Protein AF-A0A8J5XUH0-F1 (afdb_monomer)

Nearest PDB structures (foldseek):
  4qoz-assembly2_E  TM=9.394E-01  e=1.194E-11  Homo sapiens
  1zbu-assembly2_B  TM=8.959E-01  e=8.964E-12  Homo sapiens
  4l8r-assembly2_E  TM=9.310E-01  e=2.817E-11  Homo sapiens
  4l8r-assembly1_B  TM=9.279E-01  e=2.661E-11  Homo sapiens
  3cg7-assembly1_A  TM=8.634E-01  e=1.400E-10  Caenorhabditis elegans

Organism: Diacronema lutheri (NCBI:txid2081491)

Mean predicted aligned error: 16.06 Å

Radius of gyration: 24.31 Å; Cα contacts (8 Å, |Δi|>4): 567; chains: 1; bounding box: 69×49×65 Å

pLDDT: mean 83.12, std 21.45, range [23.55, 98.62]

Foldseek 3Di:
DDDDPDDPFFADEDAAQPDALLNLLDQLHQFWFAAPVRQIARGNLLQLLLVLLVVQVNVVLNVVSSVDRHSVVSVVSSVVRPNDDPVVCVVVRLVSSLRSVLRRLLVDPSSVVSLLLCPQHQYAHQDCVAQELHQVHHPVVVVVDDPVPRSHDNSSSVSSSVSSVVVLVLLQAAEADDDDDDDDDDDDDDDPQDAAQKEKEWDFQWADDPPPPPDQTDTQKTKIWIAGPPVRDTPDIDIFGAQDDVDRDGDPNSCVSPVDDSVRRVPTHHPQVVQVVVVVVVVVVVDDLSNYAYEYCDCCVLVPRVVSNCVVVVHDHDPSSPHHDNVSVVSNHVPHHHDNDDDDDDDDDD

Structure (mmCIF, N/CA/C/O backbone):
data_AF-A0A8J5XUH0-F1
#
_entry.id   AF-A0A8J5XUH0-F1
#
loop_
_atom_site.group_PDB
_atom_site.id
_atom_site.type_symbol
_atom_site.label_atom_id
_atom_site.label_alt_id
_atom_site.label_comp_id
_atom_site.label_asym_id
_atom_site.label_entity_id
_atom_site.label_seq_id
_atom_site.pdbx_PDB_ins_code
_atom_site.Cartn_x
_atom_site.Cartn_y
_atom_site.Cartn_z
_atom_site.occupancy
_atom_site.B_iso_or_equiv
_atom_site.auth_seq_id
_atom_site.auth_comp_id
_atom_site.auth_asym_id
_atom_site.auth_atom_id
_atom_site.pdbx_PDB_model_num
ATOM 1 N N . MET A 1 1 ? 27.218 26.266 18.245 1.00 35.44 1 MET A N 1
ATOM 2 C CA . MET A 1 1 ? 26.278 25.829 17.191 1.00 35.44 1 MET A CA 1
ATOM 3 C C . MET A 1 1 ? 26.499 24.344 16.956 1.00 35.44 1 MET A C 1
ATOM 5 O O . MET A 1 1 ? 27.378 23.977 16.188 1.00 35.44 1 MET A O 1
ATOM 9 N N . GLY A 1 2 ? 25.798 23.499 17.714 1.00 32.16 2 GLY A N 1
ATOM 10 C CA . GLY A 1 2 ? 25.813 22.055 17.488 1.00 32.16 2 GLY A CA 1
ATOM 11 C C . GLY A 1 2 ? 24.993 21.754 16.241 1.00 32.16 2 GLY A C 1
ATOM 12 O O . GLY A 1 2 ? 23.864 22.223 16.137 1.00 32.16 2 GLY A O 1
ATOM 13 N N . ARG A 1 3 ? 25.584 21.047 15.274 1.00 37.09 3 ARG A N 1
ATOM 14 C CA . ARG A 1 3 ? 24.816 20.450 14.182 1.00 37.09 3 ARG A CA 1
ATOM 15 C C . ARG A 1 3 ? 23.996 19.331 14.799 1.00 37.09 3 ARG A C 1
ATOM 17 O O . ARG A 1 3 ? 24.563 18.424 15.403 1.00 37.09 3 ARG A O 1
ATOM 24 N N . ASP A 1 4 ? 22.688 19.473 14.678 1.00 33.66 4 ASP A N 1
ATOM 25 C CA . ASP A 1 4 ? 21.708 18.471 15.049 1.00 33.66 4 ASP A CA 1
ATOM 26 C C . ASP A 1 4 ? 22.090 17.143 14.379 1.00 33.66 4 ASP A C 1
ATOM 28 O O . ASP A 1 4 ? 22.366 17.098 13.174 1.00 33.66 4 ASP A O 1
ATOM 32 N N . ALA A 1 5 ? 22.224 16.085 15.174 1.00 36.84 5 ALA A N 1
ATOM 33 C CA . ALA A 1 5 ? 22.537 14.760 14.667 1.00 36.84 5 ALA A CA 1
ATOM 34 C C . ALA A 1 5 ? 21.329 14.298 13.844 1.00 36.84 5 ALA A C 1
ATOM 36 O O . ALA A 1 5 ? 20.274 14.015 14.401 1.00 36.84 5 ALA A O 1
ATOM 37 N N . GLY A 1 6 ? 21.485 14.301 12.515 1.00 37.25 6 GLY A N 1
ATOM 38 C CA . GLY A 1 6 ? 20.411 14.085 11.550 1.00 37.25 6 GLY A CA 1
ATOM 39 C C . GLY A 1 6 ? 19.524 12.899 11.913 1.00 37.25 6 GLY A C 1
ATOM 40 O O . GLY A 1 6 ? 19.965 11.747 11.885 1.00 37.25 6 GLY A O 1
ATOM 41 N N . ALA A 1 7 ? 18.266 13.189 12.239 1.00 42.72 7 ALA A N 1
ATOM 42 C CA . ALA A 1 7 ? 17.236 12.173 12.334 1.00 42.72 7 ALA A CA 1
ATOM 43 C C . ALA A 1 7 ? 17.193 11.432 10.991 1.00 42.72 7 ALA A C 1
ATOM 45 O O . ALA A 1 7 ? 16.964 12.039 9.944 1.00 42.72 7 ALA A O 1
ATOM 46 N N . ARG A 1 8 ? 17.487 10.128 11.004 1.00 57.97 8 ARG A N 1
ATOM 47 C CA . ARG A 1 8 ? 17.376 9.294 9.804 1.00 57.97 8 ARG A CA 1
ATOM 48 C C . ARG A 1 8 ? 15.942 9.354 9.306 1.00 57.97 8 ARG A C 1
ATOM 50 O O . ARG A 1 8 ? 15.020 9.134 10.091 1.00 57.97 8 ARG A O 1
ATOM 57 N N . GLU A 1 9 ? 15.769 9.615 8.015 1.00 67.75 9 GLU A N 1
ATOM 58 C CA . GLU A 1 9 ? 14.450 9.555 7.397 1.00 67.75 9 GLU A CA 1
ATOM 59 C C . GLU A 1 9 ? 13.807 8.187 7.683 1.00 67.75 9 GLU A C 1
ATOM 61 O O . GLU A 1 9 ? 14.461 7.145 7.521 1.00 67.75 9 GLU A O 1
ATOM 66 N N . PRO A 1 10 ? 12.537 8.154 8.123 1.00 84.06 10 PRO A N 1
ATOM 67 C CA . PRO A 1 10 ? 11.802 6.911 8.295 1.00 84.06 10 PRO A CA 1
ATOM 68 C C . PRO A 1 10 ? 11.889 6.060 7.021 1.00 84.06 10 PRO A C 1
ATOM 70 O O . PRO A 1 10 ? 11.474 6.496 5.951 1.00 84.06 10 PRO A O 1
ATOM 73 N N . THR A 1 11 ? 12.449 4.853 7.122 1.00 89.06 11 THR A N 1
ATOM 74 C CA . THR A 1 11 ? 12.798 4.020 5.959 1.00 89.06 11 THR A CA 1
ATOM 75 C C . THR A 1 11 ? 12.173 2.632 6.071 1.00 89.06 11 THR A C 1
ATOM 77 O O . THR A 1 11 ? 12.255 1.987 7.117 1.00 89.06 11 THR A O 1
ATOM 80 N N . VAL A 1 12 ? 11.585 2.158 4.973 1.00 92.69 12 VAL A N 1
ATOM 81 C CA . VAL A 1 12 ? 11.133 0.778 4.779 1.00 92.69 12 VAL A CA 1
ATOM 82 C C . VAL A 1 12 ? 12.146 0.065 3.894 1.00 92.69 12 VAL A C 1
ATOM 84 O O . VAL A 1 12 ? 12.242 0.335 2.697 1.00 92.69 12 VAL A O 1
ATOM 87 N N . PHE A 1 13 ? 12.885 -0.866 4.490 1.00 93.81 13 PHE A N 1
ATOM 88 C CA . PHE A 1 13 ? 13.725 -1.797 3.747 1.00 93.81 13 PHE A CA 1
ATOM 89 C C . PHE A 1 13 ? 12.907 -3.027 3.359 1.00 93.81 13 PHE A C 1
ATOM 91 O O . PHE A 1 13 ? 12.220 -3.605 4.203 1.00 93.81 13 PHE A O 1
ATOM 98 N N . PHE A 1 14 ? 13.016 -3.446 2.104 1.00 94.56 14 PHE A N 1
ATOM 99 C CA . PHE A 1 14 ? 12.423 -4.681 1.605 1.00 94.56 14 PHE A CA 1
ATOM 100 C C . PHE A 1 14 ? 13.439 -5.426 0.739 1.00 94.56 14 PHE A C 1
ATOM 102 O O . PHE A 1 14 ? 14.155 -4.819 -0.048 1.00 94.56 14 PHE A O 1
ATOM 109 N N . PHE A 1 15 ? 13.544 -6.739 0.933 1.00 86.94 15 PHE A N 1
ATOM 110 C CA . PHE A 1 15 ? 14.407 -7.621 0.143 1.00 86.94 15 PHE A CA 1
ATOM 111 C C . PHE A 1 15 ? 13.901 -9.064 0.252 1.00 86.94 15 PHE A C 1
ATOM 113 O O . PHE A 1 15 ? 14.514 -9.950 0.841 1.00 86.94 15 PHE A O 1
ATOM 120 N N . SER A 1 16 ? 12.682 -9.271 -0.236 1.00 83.50 16 SER A N 1
ATOM 121 C CA . SER A 1 16 ? 12.011 -10.566 -0.297 1.00 83.50 16 SER A CA 1
ATOM 122 C C . SER A 1 16 ? 10.802 -10.439 -1.216 1.00 83.50 16 SER A C 1
ATOM 124 O O . SER A 1 16 ? 10.228 -9.362 -1.353 1.00 83.50 16 SER A O 1
ATOM 126 N N . HIS A 1 17 ? 10.422 -11.541 -1.852 1.00 81.75 17 HIS A N 1
ATOM 127 C CA . HIS A 1 17 ? 9.235 -11.633 -2.706 1.00 81.75 17 HIS A CA 1
ATOM 128 C C . HIS A 1 17 ? 8.283 -12.751 -2.264 1.00 81.75 17 HIS A C 1
ATOM 130 O O . HIS A 1 17 ? 7.316 -13.045 -2.961 1.00 81.75 17 HIS A O 1
ATOM 136 N N . THR A 1 18 ? 8.568 -13.388 -1.126 1.00 77.94 18 THR A N 1
ATOM 137 C CA . THR A 1 18 ? 7.809 -14.533 -0.598 1.00 77.94 18 THR A CA 1
ATOM 138 C C . THR A 1 18 ? 7.449 -14.399 0.878 1.00 77.94 18 THR A C 1
ATOM 140 O O . THR A 1 18 ? 6.585 -15.135 1.333 1.00 77.94 18 THR A O 1
ATOM 143 N N . HIS A 1 19 ? 8.094 -13.483 1.607 1.00 73.56 19 HIS A N 1
ATOM 144 C CA . HIS A 1 19 ? 7.918 -13.290 3.051 1.00 73.56 19 HIS A CA 1
ATOM 145 C C . HIS A 1 19 ? 8.170 -11.826 3.449 1.00 73.56 19 HIS A C 1
ATOM 147 O O . HIS A 1 19 ? 8.993 -11.153 2.820 1.00 73.56 19 HIS A O 1
ATOM 153 N N . GLY A 1 20 ? 7.564 -11.377 4.538 1.00 79.19 20 GLY A N 1
ATOM 154 C CA . GLY A 1 20 ? 7.630 -10.030 5.085 1.00 79.19 20 GLY A CA 1
ATOM 155 C C . GLY A 1 20 ? 6.529 -9.086 4.570 1.00 79.19 20 GLY A C 1
ATOM 156 O O . GLY A 1 20 ? 6.068 -9.198 3.431 1.00 79.19 20 GLY A O 1
ATOM 157 N N . PRO A 1 21 ? 6.174 -8.054 5.361 1.00 79.75 21 PRO A N 1
ATOM 158 C CA . PRO A 1 21 ? 5.035 -7.170 5.093 1.00 79.75 21 PRO A CA 1
ATOM 159 C C . PRO A 1 21 ? 5.142 -6.313 3.842 1.00 79.75 21 PRO A C 1
ATOM 161 O O . PRO A 1 21 ? 4.148 -5.795 3.345 1.00 79.75 21 PRO A O 1
ATOM 164 N N . PHE A 1 22 ? 6.348 -6.197 3.304 1.00 91.62 22 PHE A N 1
ATOM 165 C CA . PHE A 1 22 ? 6.637 -5.411 2.118 1.00 91.62 22 PHE A CA 1
ATOM 166 C C . PHE A 1 22 ? 7.055 -6.290 0.936 1.00 91.62 22 PHE A C 1
ATOM 168 O O . PHE A 1 22 ? 7.581 -5.775 -0.048 1.00 91.62 22 PHE A O 1
ATOM 175 N N . ALA A 1 23 ? 6.811 -7.608 0.995 1.00 90.94 23 ALA A N 1
ATOM 176 C CA . ALA A 1 23 ? 7.158 -8.531 -0.085 1.00 90.94 23 ALA A CA 1
ATOM 177 C C . ALA A 1 23 ? 6.537 -8.108 -1.424 1.00 90.94 23 ALA A C 1
ATOM 179 O O . ALA A 1 23 ? 7.183 -8.205 -2.468 1.00 90.94 23 ALA A O 1
ATOM 180 N N . CYS A 1 24 ? 5.318 -7.556 -1.398 1.00 94.75 24 CYS A N 1
ATOM 181 C CA . CYS A 1 24 ? 4.635 -7.082 -2.597 1.00 94.75 24 CYS A CA 1
ATOM 182 C C . CYS A 1 24 ? 5.301 -5.873 -3.266 1.00 94.75 24 CYS A C 1
ATOM 184 O O . CYS A 1 24 ? 4.966 -5.573 -4.412 1.00 94.75 24 CYS A O 1
ATOM 186 N N . LEU A 1 25 ? 6.255 -5.200 -2.615 1.00 96.88 25 LEU A N 1
ATOM 187 C CA . LEU A 1 25 ? 7.056 -4.140 -3.231 1.00 96.88 25 LEU A CA 1
ATOM 188 C C . LEU A 1 25 ? 8.086 -4.699 -4.224 1.00 96.88 25 LEU A C 1
ATOM 190 O O . LEU A 1 25 ? 8.451 -4.015 -5.178 1.00 96.88 25 LEU A O 1
ATOM 194 N N . SER A 1 26 ? 8.490 -5.963 -4.069 1.00 96.88 26 SER A N 1
ATOM 195 C CA . SER A 1 26 ? 9.422 -6.610 -4.989 1.00 96.88 26 SER A CA 1
ATOM 196 C C . SER A 1 26 ? 8.798 -6.847 -6.368 1.00 96.88 26 SER A C 1
ATOM 198 O O . SER A 1 26 ? 7.632 -7.243 -6.507 1.00 96.88 26 SER A O 1
ATOM 200 N N . ASN A 1 27 ? 9.614 -6.696 -7.414 1.00 96.19 27 ASN A N 1
ATOM 201 C CA . ASN A 1 27 ? 9.229 -7.043 -8.784 1.00 96.19 27 ASN A CA 1
ATOM 202 C C . ASN A 1 27 ? 8.965 -8.546 -8.977 1.00 96.19 27 ASN A C 1
ATOM 204 O O . ASN A 1 27 ? 8.276 -8.927 -9.922 1.00 96.19 27 ASN A O 1
ATOM 208 N N . TRP A 1 28 ? 9.504 -9.392 -8.097 1.00 95.38 28 TRP A N 1
ATOM 209 C CA . TRP A 1 28 ? 9.389 -10.852 -8.178 1.00 95.38 28 TRP A CA 1
ATOM 210 C C . TRP A 1 28 ? 8.159 -11.399 -7.449 1.00 95.38 28 TRP A C 1
ATOM 212 O O . TRP A 1 28 ? 7.877 -12.592 -7.542 1.00 95.38 28 TRP A O 1
ATOM 222 N N . TYR A 1 29 ? 7.434 -10.547 -6.720 1.00 95.94 29 TYR A N 1
ATOM 223 C CA . TYR A 1 29 ? 6.260 -10.963 -5.961 1.00 95.94 29 TYR A CA 1
ATOM 224 C C . TYR A 1 29 ? 5.130 -11.418 -6.899 1.00 95.94 29 TYR A C 1
ATOM 226 O O . TYR A 1 29 ? 4.812 -10.681 -7.841 1.00 95.94 29 TYR A O 1
ATOM 234 N N . PRO A 1 30 ? 4.516 -12.594 -6.660 1.00 95.25 30 PRO A N 1
ATOM 235 C CA . PRO A 1 30 ? 3.452 -13.135 -7.500 1.00 95.25 30 PRO A CA 1
ATOM 236 C C . PRO A 1 30 ? 2.171 -12.311 -7.337 1.00 95.25 30 PRO A C 1
ATOM 238 O O . PRO A 1 30 ? 1.394 -12.499 -6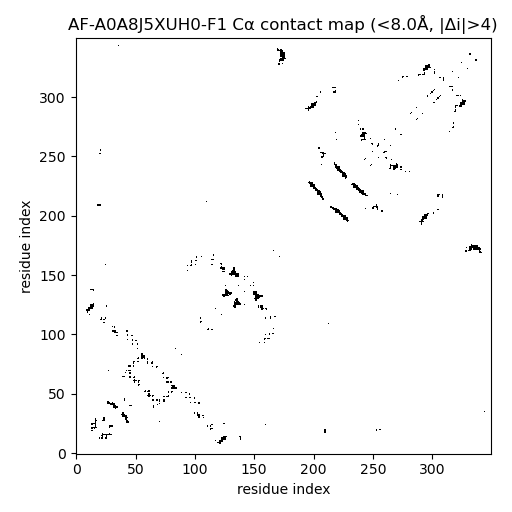.407 1.00 95.25 30 PRO A O 1
ATOM 241 N N . CYS A 1 31 ? 1.950 -11.381 -8.258 1.00 94.88 31 CYS A N 1
ATOM 242 C CA . CYS A 1 31 ? 0.810 -10.476 -8.259 1.00 94.88 31 CYS A CA 1
ATOM 243 C C . CYS A 1 31 ? 0.404 -10.253 -9.708 1.00 94.88 31 CYS A C 1
ATOM 245 O O . CYS A 1 31 ? 1.114 -9.588 -10.464 1.00 94.88 31 CYS A O 1
ATOM 247 N N . ALA A 1 32 ? -0.705 -10.884 -10.090 1.00 96.25 32 ALA A N 1
ATOM 248 C CA . ALA A 1 32 ? -1.179 -10.863 -11.459 1.00 96.25 32 ALA A CA 1
ATOM 249 C C . ALA A 1 32 ? -1.842 -9.522 -11.800 1.00 96.25 32 ALA A C 1
ATOM 251 O O . ALA A 1 32 ? -2.567 -8.948 -10.987 1.00 96.25 32 ALA A O 1
ATOM 252 N N . PHE A 1 33 ? -1.603 -9.037 -13.013 1.00 96.81 33 PHE A N 1
ATOM 253 C CA . PHE A 1 33 ? -2.240 -7.842 -13.570 1.00 96.81 33 PHE A CA 1
ATOM 254 C C . PHE A 1 33 ? -2.204 -7.901 -15.099 1.00 96.81 33 PHE A C 1
ATOM 256 O O . PHE A 1 33 ? -1.468 -8.702 -15.684 1.00 96.81 33 PHE A O 1
ATOM 263 N N . VAL A 1 34 ? -2.991 -7.045 -15.746 1.00 95.44 34 VAL A N 1
ATOM 264 C CA . VAL A 1 34 ? -2.963 -6.852 -17.200 1.00 95.44 34 VAL A CA 1
ATOM 265 C C . VAL A 1 34 ? -2.431 -5.471 -17.572 1.00 95.44 34 VAL A C 1
ATOM 267 O O . VAL A 1 34 ? -2.603 -4.513 -16.820 1.00 95.44 34 VAL A O 1
ATOM 270 N N . ASP A 1 35 ? -1.779 -5.351 -18.725 1.00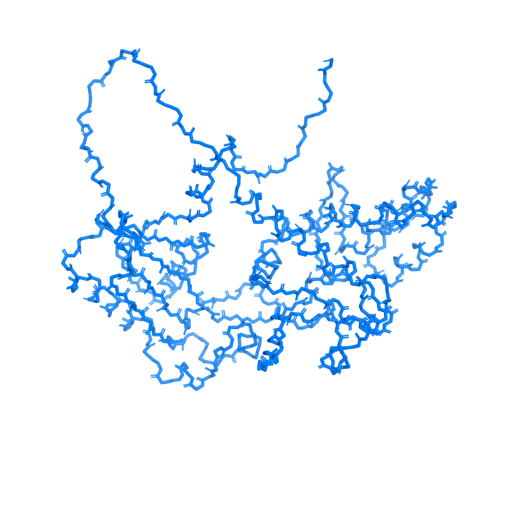 89.06 35 ASP A N 1
ATOM 271 C CA . ASP A 1 35 ? -1.461 -4.040 -19.300 1.00 89.06 35 ASP A CA 1
ATOM 272 C C . ASP A 1 35 ? -2.593 -3.500 -20.192 1.00 89.06 35 ASP A C 1
ATOM 274 O O . ASP A 1 35 ? -3.646 -4.119 -20.351 1.00 89.06 35 ASP A O 1
ATOM 278 N N . GLU A 1 36 ? -2.374 -2.331 -20.795 1.00 84.12 36 GLU A N 1
ATOM 279 C CA . GLU A 1 36 ? -3.350 -1.650 -21.660 1.00 84.12 36 GLU A CA 1
ATOM 280 C C . GLU A 1 36 ? -3.773 -2.466 -22.889 1.00 84.12 36 GLU A C 1
ATOM 282 O O . GLU A 1 36 ? -4.871 -2.282 -23.406 1.00 84.12 36 GLU A O 1
ATOM 287 N N . ALA A 1 37 ? -2.939 -3.400 -23.349 1.00 87.94 37 ALA A N 1
ATOM 288 C CA . ALA A 1 37 ? -3.276 -4.288 -24.457 1.00 87.94 37 ALA A CA 1
ATOM 289 C C . ALA A 1 37 ? -3.861 -5.623 -23.975 1.00 87.94 37 ALA A C 1
ATOM 291 O O . ALA A 1 37 ? -3.887 -6.594 -24.733 1.00 87.94 37 ALA A O 1
ATOM 292 N N . SER A 1 38 ? -4.304 -5.690 -22.715 1.00 92.50 38 SER A N 1
ATOM 293 C CA . SER A 1 38 ? -4.854 -6.890 -22.082 1.00 92.50 38 SER A CA 1
ATOM 294 C C . SER A 1 38 ? -3.878 -8.074 -22.025 1.00 92.50 38 SER A C 1
ATOM 296 O O . SER A 1 38 ? -4.307 -9.224 -21.922 1.00 92.50 38 SER A O 1
ATOM 298 N N . ARG A 1 39 ? -2.558 -7.830 -22.073 1.00 95.38 39 ARG A N 1
ATOM 299 C CA . ARG A 1 39 ? -1.568 -8.892 -21.834 1.00 95.38 39 ARG A CA 1
ATOM 300 C C . ARG A 1 39 ? -1.482 -9.155 -20.339 1.00 95.38 39 ARG A C 1
ATOM 302 O O . ARG A 1 39 ? -1.266 -8.224 -19.568 1.00 95.38 39 ARG A O 1
ATOM 309 N N . ALA A 1 40 ? -1.639 -10.414 -19.943 1.00 96.25 40 ALA A N 1
ATOM 310 C CA . ALA A 1 40 ? -1.550 -10.835 -18.551 1.00 96.25 40 ALA A CA 1
ATOM 311 C C . ALA A 1 40 ? -0.102 -11.130 -18.145 1.00 96.25 40 ALA A C 1
ATOM 313 O O . ALA A 1 40 ? 0.625 -11.818 -18.863 1.00 96.25 40 ALA A O 1
ATOM 314 N N . PHE A 1 41 ? 0.279 -10.656 -16.962 1.00 97.69 41 PHE A N 1
ATOM 315 C CA . PHE A 1 41 ? 1.573 -10.919 -16.342 1.00 97.69 41 PHE A CA 1
ATOM 316 C C . PHE A 1 41 ? 1.379 -11.518 -14.952 1.00 97.69 41 PHE A C 1
ATOM 318 O O . PHE A 1 41 ? 0.459 -11.141 -14.232 1.00 97.69 41 PHE A O 1
ATOM 325 N N . ALA A 1 42 ? 2.260 -12.437 -14.563 1.00 96.62 42 ALA A N 1
ATOM 326 C CA . ALA A 1 42 ? 2.269 -13.074 -13.248 1.00 96.62 42 ALA A CA 1
ATOM 327 C C . ALA A 1 42 ? 2.958 -12.216 -12.170 1.00 96.62 42 ALA A C 1
ATOM 329 O O . ALA A 1 42 ? 2.700 -12.394 -10.979 1.00 96.62 42 ALA A O 1
ATOM 330 N N . ASN A 1 43 ? 3.870 -11.327 -12.577 1.00 96.75 43 ASN A N 1
ATOM 331 C CA . ASN A 1 43 ? 4.601 -10.398 -11.714 1.00 96.75 43 ASN A CA 1
ATOM 332 C C . ASN A 1 43 ? 5.244 -9.267 -12.544 1.00 96.75 43 ASN A C 1
ATOM 334 O O . ASN A 1 43 ? 5.270 -9.311 -13.779 1.00 96.75 43 ASN A O 1
ATOM 338 N N . SER A 1 44 ? 5.789 -8.251 -11.867 1.00 97.69 44 SER A N 1
ATOM 339 C CA . SER A 1 44 ? 6.415 -7.095 -12.524 1.00 97.69 44 SER A CA 1
ATOM 340 C C . SER A 1 44 ? 7.692 -7.453 -13.289 1.00 97.69 44 SER A C 1
ATOM 342 O O . SER A 1 44 ? 7.986 -6.819 -14.298 1.00 97.69 44 SER A O 1
ATOM 344 N N . GLU A 1 45 ? 8.460 -8.452 -12.839 1.00 97.25 45 GLU A N 1
ATOM 345 C CA . GLU A 1 45 ? 9.680 -8.898 -13.529 1.00 97.25 45 GLU A CA 1
ATOM 346 C C . GLU A 1 45 ? 9.357 -9.461 -14.923 1.00 97.25 45 GLU A C 1
ATOM 348 O O . GLU A 1 45 ? 10.046 -9.129 -15.889 1.00 97.25 45 GLU A O 1
ATOM 353 N N . GLN A 1 46 ? 8.275 -10.237 -15.058 1.00 98.38 46 GLN A N 1
ATOM 354 C CA . GLN A 1 46 ? 7.789 -10.730 -16.352 1.00 98.38 46 GLN A CA 1
ATOM 355 C C . GLN A 1 46 ? 7.424 -9.580 -17.291 1.00 98.38 46 GLN A C 1
ATOM 357 O O . GLN A 1 46 ? 7.890 -9.551 -18.432 1.00 98.38 46 GLN A O 1
ATOM 362 N N . ALA A 1 47 ? 6.662 -8.601 -16.801 1.00 98.12 47 ALA A N 1
ATOM 363 C CA . ALA A 1 47 ? 6.301 -7.425 -17.585 1.00 98.12 47 ALA A CA 1
ATOM 364 C C . ALA A 1 47 ? 7.530 -6.590 -17.984 1.00 98.12 47 ALA A C 1
ATOM 366 O O . ALA A 1 47 ? 7.631 -6.146 -19.128 1.00 98.12 47 ALA A O 1
ATOM 367 N N . MET A 1 48 ? 8.502 -6.430 -17.080 1.00 97.69 48 MET A N 1
ATOM 368 C CA . MET A 1 48 ? 9.722 -5.656 -17.328 1.00 97.69 48 MET A CA 1
ATOM 369 C C . MET A 1 48 ? 10.593 -6.313 -18.401 1.00 97.69 48 MET A C 1
ATOM 371 O O . MET A 1 48 ? 11.047 -5.632 -19.320 1.00 97.69 48 MET A O 1
ATOM 375 N N . MET A 1 49 ? 10.819 -7.629 -18.321 1.00 98.25 49 MET A N 1
ATOM 376 C CA . MET A 1 49 ? 11.610 -8.335 -19.335 1.00 98.25 49 MET A CA 1
ATOM 377 C C . MET A 1 49 ? 10.866 -8.430 -20.674 1.00 98.25 49 MET A C 1
ATOM 379 O O . MET A 1 49 ? 11.506 -8.332 -21.720 1.00 98.25 49 MET A O 1
ATOM 383 N N . HIS A 1 50 ? 9.534 -8.556 -20.670 1.00 98.25 50 HIS A N 1
ATOM 384 C CA . HIS A 1 50 ? 8.734 -8.485 -21.894 1.00 98.25 50 HIS A CA 1
ATOM 385 C C . HIS A 1 50 ? 8.858 -7.107 -22.559 1.00 98.25 50 HIS A C 1
ATOM 387 O O . HIS A 1 50 ? 9.192 -7.023 -23.738 1.00 98.25 50 HIS A O 1
ATOM 393 N N . GLY A 1 51 ? 8.669 -6.022 -21.799 1.00 97.00 51 GLY A N 1
ATOM 394 C CA . GLY A 1 51 ? 8.824 -4.656 -22.303 1.00 97.00 51 GLY A CA 1
ATOM 395 C C . GLY A 1 51 ? 10.239 -4.371 -22.812 1.00 97.00 51 GLY A C 1
ATOM 396 O O . GLY A 1 51 ? 10.397 -3.713 -23.836 1.00 97.00 51 GLY A O 1
ATOM 397 N N . LYS A 1 52 ? 11.265 -4.947 -22.170 1.00 96.56 52 LYS A N 1
ATOM 398 C CA . LYS A 1 52 ? 12.647 -4.925 -22.665 1.00 96.56 52 LYS A CA 1
ATOM 399 C C . LYS A 1 52 ? 12.773 -5.590 -24.039 1.00 96.56 52 LYS A C 1
ATOM 401 O O . LYS A 1 52 ? 13.337 -4.994 -24.947 1.00 96.56 52 LYS A O 1
ATOM 406 N N . ALA A 1 53 ? 12.253 -6.805 -24.202 1.00 97.44 53 ALA A N 1
ATOM 407 C CA . ALA A 1 53 ? 12.306 -7.521 -25.477 1.00 97.44 53 ALA A CA 1
ATOM 408 C C . ALA A 1 53 ? 11.568 -6.764 -26.595 1.00 97.44 53 ALA A C 1
ATOM 410 O O . ALA A 1 53 ? 12.086 -6.645 -27.702 1.00 97.44 53 ALA A O 1
ATOM 411 N N . VAL A 1 54 ? 10.406 -6.177 -26.285 1.00 96.25 54 VAL A N 1
ATOM 412 C CA . VAL A 1 54 ? 9.650 -5.327 -27.218 1.00 96.25 54 VAL A CA 1
ATOM 413 C C . VAL A 1 54 ? 10.442 -4.077 -27.612 1.00 96.25 54 VAL A C 1
ATOM 415 O O . VAL A 1 54 ? 10.502 -3.757 -28.797 1.00 96.25 54 VAL A O 1
ATOM 418 N N . LEU A 1 55 ? 11.084 -3.399 -26.653 1.00 93.75 55 LEU A N 1
ATOM 419 C CA . LEU A 1 55 ? 11.873 -2.186 -26.903 1.00 93.75 55 LEU A CA 1
ATOM 420 C C . LEU A 1 55 ? 13.007 -2.417 -27.916 1.00 93.75 55 LEU A C 1
ATOM 422 O O . LEU A 1 55 ? 13.278 -1.540 -28.729 1.00 93.75 55 LEU A O 1
ATOM 426 N N . PHE A 1 56 ? 13.632 -3.596 -27.889 1.00 94.75 56 PHE A N 1
ATOM 427 C CA . PHE A 1 56 ? 14.747 -3.956 -28.775 1.00 94.75 56 PHE A CA 1
ATOM 428 C C . PHE A 1 56 ? 14.332 -4.800 -29.996 1.00 94.75 56 PHE A C 1
ATOM 430 O O . PHE A 1 56 ? 15.178 -5.343 -30.711 1.00 94.75 56 PHE A O 1
ATOM 437 N N . GLY A 1 57 ? 13.024 -4.908 -30.259 1.00 94.25 57 GLY A N 1
ATOM 438 C CA . GLY A 1 57 ? 12.490 -5.602 -31.433 1.00 94.25 57 GLY A CA 1
ATOM 439 C C . GLY A 1 57 ? 12.652 -7.128 -31.410 1.00 94.25 57 GLY A C 1
ATOM 440 O O . GLY A 1 57 ? 12.563 -7.766 -32.457 1.00 94.25 57 GLY A O 1
ATOM 441 N N . ASP A 1 58 ? 12.872 -7.737 -30.242 1.00 97.06 58 ASP A N 1
ATOM 442 C CA . ASP A 1 58 ? 13.031 -9.186 -30.079 1.00 97.06 58 ASP A CA 1
ATOM 443 C C . ASP A 1 58 ? 11.684 -9.865 -29.770 1.00 97.06 58 ASP A C 1
ATOM 445 O O . ASP A 1 58 ? 11.392 -10.285 -28.644 1.00 97.06 58 ASP A O 1
ATOM 449 N N . ALA A 1 59 ? 10.837 -9.968 -30.797 1.00 96.25 59 ALA A N 1
ATOM 450 C CA . ALA A 1 59 ? 9.506 -10.569 -30.682 1.00 96.25 59 ALA A CA 1
ATOM 451 C C . ALA A 1 59 ? 9.548 -12.040 -30.219 1.00 96.25 59 ALA A C 1
ATOM 453 O O . ALA A 1 59 ? 8.681 -12.479 -29.462 1.00 96.25 59 ALA A O 1
ATOM 454 N N . ALA A 1 60 ? 10.575 -12.794 -30.626 1.00 97.31 60 ALA A N 1
ATOM 455 C CA . ALA A 1 60 ? 10.720 -14.202 -30.266 1.00 97.31 60 ALA A CA 1
ATOM 456 C C . ALA A 1 60 ? 11.006 -14.382 -28.767 1.00 97.31 60 ALA A C 1
ATOM 458 O O . ALA A 1 60 ? 10.449 -15.278 -28.127 1.00 97.31 60 ALA A O 1
ATOM 459 N N . THR A 1 61 ? 11.863 -13.538 -28.185 1.00 97.25 61 THR A N 1
ATOM 460 C CA . THR A 1 61 ? 12.108 -13.547 -26.737 1.00 97.25 61 THR A CA 1
ATOM 461 C C . THR A 1 61 ? 10.913 -12.991 -25.965 1.00 97.25 61 THR A C 1
ATOM 463 O O . THR A 1 61 ? 10.562 -13.558 -24.929 1.00 97.25 61 THR A O 1
ATOM 466 N N . ALA A 1 62 ? 10.235 -11.958 -26.479 1.00 97.06 62 ALA A N 1
ATOM 467 C CA . ALA A 1 62 ? 9.018 -11.415 -25.869 1.00 97.06 62 ALA A CA 1
ATOM 468 C C . ALA A 1 62 ? 7.928 -12.492 -25.708 1.00 97.06 62 ALA A C 1
ATOM 470 O O . ALA A 1 62 ? 7.377 -12.660 -24.618 1.00 97.06 62 ALA A O 1
ATOM 471 N N . GLU A 1 63 ? 7.677 -13.292 -26.750 1.00 97.06 63 GLU A N 1
ATOM 472 C CA . GLU A 1 63 ? 6.698 -14.382 -26.698 1.00 97.06 63 GLU A CA 1
ATOM 473 C C . GLU A 1 63 ? 7.086 -15.472 -25.685 1.00 97.06 63 GLU A C 1
ATOM 475 O O . GLU A 1 63 ? 6.241 -15.950 -24.925 1.00 97.06 63 GLU A O 1
ATOM 480 N N . LYS A 1 64 ? 8.374 -15.841 -25.619 1.00 98.00 64 LYS A N 1
ATOM 481 C CA . LYS A 1 64 ? 8.874 -16.796 -24.613 1.00 98.00 64 LYS A CA 1
ATOM 482 C C . LYS A 1 64 ? 8.669 -16.279 -23.191 1.00 98.00 64 LYS A C 1
ATOM 484 O O . LYS A 1 64 ? 8.308 -17.062 -22.319 1.00 98.00 64 LYS A O 1
ATOM 489 N N . ILE A 1 65 ? 8.883 -14.982 -22.960 1.00 97.88 65 ILE A N 1
ATOM 490 C CA . ILE A 1 65 ? 8.694 -14.359 -21.645 1.00 97.88 65 ILE A CA 1
ATOM 491 C C . ILE A 1 65 ? 7.217 -14.378 -21.237 1.00 97.88 65 ILE A C 1
ATOM 493 O O . ILE A 1 65 ? 6.923 -14.726 -20.097 1.00 97.88 65 ILE A O 1
ATOM 497 N N . LEU A 1 66 ? 6.282 -14.074 -22.145 1.00 95.81 66 LEU A N 1
ATOM 498 C CA . LEU A 1 66 ? 4.842 -14.118 -21.839 1.00 95.81 66 LEU A CA 1
ATOM 499 C C . LEU A 1 66 ? 4.354 -15.515 -21.433 1.00 95.81 66 LEU A C 1
ATOM 501 O O . LEU A 1 66 ? 3.424 -15.637 -20.640 1.00 95.81 66 LEU A O 1
ATOM 505 N N . ARG A 1 67 ? 4.985 -16.571 -21.954 1.00 96.00 67 ARG A N 1
ATOM 506 C CA . ARG A 1 67 ? 4.640 -17.967 -21.643 1.00 96.00 67 ARG A CA 1
ATOM 507 C C . ARG A 1 67 ? 5.325 -18.510 -20.382 1.00 96.00 67 ARG A C 1
ATOM 509 O O . ARG A 1 67 ? 5.018 -19.627 -19.976 1.00 96.00 67 ARG A O 1
ATOM 516 N N . GLU A 1 68 ? 6.255 -17.768 -19.782 1.00 95.38 68 GLU A N 1
ATOM 517 C CA . GLU A 1 68 ? 7.040 -18.211 -18.625 1.00 95.38 68 GLU A CA 1
ATOM 518 C C . GLU A 1 68 ? 6.609 -17.489 -17.346 1.00 95.38 68 GLU A C 1
ATOM 520 O O . GLU A 1 68 ? 6.587 -16.263 -17.289 1.00 95.38 68 GLU A O 1
ATOM 525 N N . THR A 1 69 ? 6.322 -18.252 -16.293 1.00 88.69 69 THR A N 1
ATOM 526 C CA . THR A 1 69 ? 5.848 -17.719 -15.007 1.00 88.69 69 THR A CA 1
ATOM 527 C C . THR A 1 69 ? 6.925 -17.724 -13.923 1.00 88.69 69 THR A C 1
ATOM 529 O O . THR A 1 69 ? 6.763 -17.049 -12.909 1.00 88.69 69 THR A O 1
ATOM 532 N N . ASP A 1 70 ? 8.027 -18.465 -14.104 1.00 88.81 70 ASP A N 1
ATOM 533 C CA . ASP A 1 70 ? 9.149 -18.475 -13.161 1.00 88.81 70 ASP A CA 1
ATOM 534 C C . ASP A 1 70 ? 10.025 -17.216 -13.343 1.00 88.81 70 ASP A C 1
ATOM 536 O O . ASP A 1 70 ? 10.713 -17.083 -14.367 1.00 88.81 70 ASP A O 1
ATOM 540 N N . PRO A 1 71 ? 10.084 -16.309 -12.347 1.00 89.38 71 PRO A N 1
ATOM 541 C CA . PRO A 1 71 ? 10.833 -15.059 -12.452 1.00 89.38 71 PRO A CA 1
ATOM 542 C C . PRO A 1 71 ? 12.335 -15.276 -12.696 1.00 89.38 71 PRO A C 1
ATOM 544 O O . PRO A 1 71 ? 12.973 -14.455 -13.357 1.00 89.38 71 PRO A O 1
ATOM 547 N N . ARG A 1 72 ? 12.920 -16.406 -12.263 1.00 90.62 72 ARG A N 1
ATOM 548 C CA . ARG A 1 72 ? 14.336 -16.717 -12.541 1.00 90.62 72 ARG A CA 1
ATOM 549 C C . ARG A 1 72 ? 14.571 -16.987 -14.023 1.00 90.62 72 ARG A C 1
ATOM 551 O O . ARG A 1 72 ? 15.564 -16.527 -14.593 1.00 90.62 72 ARG A O 1
ATOM 558 N N . LYS A 1 73 ? 13.669 -17.737 -14.659 1.00 93.31 73 LYS A N 1
ATOM 559 C CA . LYS A 1 73 ? 13.757 -18.054 -16.091 1.00 93.31 73 LYS A CA 1
ATOM 560 C C . LYS A 1 73 ? 13.442 -16.830 -16.943 1.00 93.31 73 LYS A C 1
ATOM 562 O O . LYS A 1 73 ? 14.185 -16.569 -17.887 1.00 93.31 73 LYS A O 1
ATOM 567 N N . VAL A 1 74 ? 12.436 -16.045 -16.555 1.00 95.25 74 VAL A N 1
ATOM 568 C CA . VAL A 1 74 ? 12.138 -14.723 -17.130 1.00 95.25 74 VAL A CA 1
ATOM 569 C C . VAL A 1 74 ? 13.379 -13.829 -17.105 1.00 95.25 74 VAL A C 1
ATOM 571 O O . VAL A 1 74 ? 13.781 -13.311 -18.146 1.00 95.25 74 VAL A O 1
ATOM 574 N N . LYS A 1 75 ? 14.048 -13.705 -15.948 1.00 91.62 75 LYS A N 1
ATOM 575 C CA . LYS A 1 75 ? 15.267 -12.894 -15.814 1.00 91.62 75 LYS A CA 1
ATOM 576 C C . LYS A 1 75 ? 16.365 -13.355 -16.763 1.00 91.62 75 LYS A C 1
ATOM 578 O O . LYS A 1 75 ? 17.048 -12.536 -17.374 1.00 91.62 75 LYS A O 1
ATOM 583 N N . ARG A 1 76 ? 16.543 -14.674 -16.895 1.00 93.56 76 ARG A N 1
ATOM 584 C CA . ARG A 1 76 ? 17.524 -15.265 -17.812 1.00 93.56 76 ARG A CA 1
ATOM 585 C C . ARG A 1 76 ? 17.193 -14.949 -19.271 1.00 93.56 76 ARG A C 1
ATOM 587 O O . ARG A 1 76 ? 18.095 -14.547 -19.992 1.00 93.56 76 ARG A O 1
ATOM 594 N N . LEU A 1 77 ? 15.932 -15.070 -19.684 1.00 92.38 77 LEU A N 1
ATOM 595 C CA . LEU A 1 77 ? 15.491 -14.682 -21.030 1.00 92.38 77 LEU A CA 1
ATOM 596 C C . LEU A 1 77 ? 15.744 -13.191 -21.291 1.00 92.38 77 LEU A C 1
ATOM 598 O O . LEU A 1 77 ? 16.300 -12.834 -22.323 1.00 92.38 77 LEU A O 1
ATOM 602 N N . GLY A 1 78 ? 15.447 -12.328 -20.319 1.00 92.75 78 GLY A N 1
ATOM 603 C CA . GLY A 1 78 ? 15.691 -10.888 -20.415 1.00 92.75 78 GLY A CA 1
ATOM 604 C C . GLY A 1 78 ? 17.169 -10.472 -20.507 1.00 92.75 78 GLY A C 1
ATOM 605 O O . GLY A 1 78 ? 17.480 -9.372 -20.975 1.00 92.75 78 GLY A O 1
ATOM 606 N N . ARG A 1 79 ? 18.102 -11.341 -20.089 1.00 92.75 79 ARG A N 1
ATOM 607 C CA . ARG A 1 79 ? 19.552 -11.168 -20.313 1.00 92.75 79 ARG A CA 1
ATOM 608 C C . ARG A 1 79 ? 19.985 -11.545 -21.732 1.00 92.75 79 ARG A C 1
ATOM 610 O O . ARG A 1 79 ? 21.061 -11.137 -22.144 1.00 92.75 79 ARG A O 1
ATOM 617 N N . CYS A 1 80 ? 19.163 -12.298 -22.459 1.00 91.50 80 CYS A N 1
ATOM 618 C CA . CYS A 1 80 ? 19.439 -12.781 -23.812 1.00 91.50 80 CYS A CA 1
ATOM 619 C C . CYS A 1 80 ? 18.674 -12.011 -24.902 1.00 91.50 80 CYS A C 1
ATOM 621 O O . CYS A 1 80 ? 18.642 -12.472 -26.038 1.00 91.50 80 CYS A O 1
ATOM 623 N N . VAL A 1 81 ? 18.049 -10.877 -24.564 1.00 95.06 81 VAL A N 1
ATOM 624 C CA . VAL A 1 81 ? 17.329 -10.026 -25.525 1.00 95.06 81 VAL A CA 1
ATOM 625 C C . VAL A 1 81 ? 18.285 -9.541 -26.614 1.00 95.06 81 VAL A C 1
ATOM 627 O O . VAL A 1 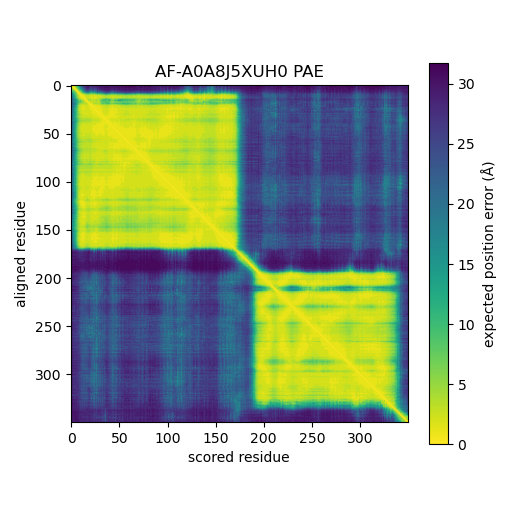81 ? 19.335 -8.970 -26.312 1.00 95.06 81 VAL A O 1
ATOM 630 N N . ALA A 1 82 ? 17.913 -9.775 -27.872 1.00 91.31 82 ALA A N 1
ATOM 631 C CA . ALA A 1 82 ? 18.664 -9.308 -29.030 1.00 91.31 82 ALA A CA 1
ATOM 632 C C . ALA A 1 82 ? 18.658 -7.772 -29.135 1.00 91.31 82 ALA A C 1
ATOM 634 O O . ALA A 1 82 ? 17.753 -7.116 -28.631 1.00 91.31 82 ALA A O 1
ATOM 635 N N . ASN A 1 83 ? 19.663 -7.208 -29.816 1.00 93.44 83 ASN A N 1
ATOM 636 C CA . ASN A 1 83 ? 19.800 -5.766 -30.083 1.00 93.44 83 ASN A CA 1
ATOM 637 C C . ASN A 1 83 ? 19.793 -4.875 -28.828 1.00 93.44 83 ASN A C 1
ATOM 639 O O . ASN A 1 83 ? 19.369 -3.725 -28.890 1.00 93.44 83 ASN A O 1
ATOM 643 N N . PHE A 1 84 ? 20.233 -5.409 -27.686 1.00 93.62 84 PHE A N 1
ATOM 644 C CA . PHE A 1 84 ? 20.276 -4.659 -26.438 1.00 93.62 84 PHE A CA 1
ATOM 645 C C . PHE A 1 84 ? 21.230 -3.462 -26.538 1.00 93.62 84 PHE A C 1
ATOM 647 O O . PHE A 1 84 ? 22.425 -3.635 -26.772 1.00 93.62 84 PHE A O 1
ATOM 654 N N . ASP A 1 85 ? 20.689 -2.274 -26.289 1.00 91.25 85 ASP A N 1
ATOM 655 C CA . ASP A 1 85 ? 21.427 -1.023 -26.135 1.00 91.25 85 ASP A CA 1
ATOM 656 C C . ASP A 1 85 ? 21.322 -0.576 -24.669 1.00 91.25 85 ASP A C 1
ATOM 658 O O . ASP A 1 85 ? 20.222 -0.418 -24.125 1.00 91.25 85 ASP A O 1
ATOM 662 N N . GLU A 1 86 ? 22.470 -0.441 -24.003 1.00 91.56 86 GLU A N 1
ATOM 663 C CA . GLU A 1 86 ? 22.523 -0.110 -22.580 1.00 91.56 86 GLU A CA 1
ATOM 664 C C . GLU A 1 86 ? 22.063 1.323 -22.297 1.00 91.56 86 GLU A C 1
ATOM 666 O O . GLU A 1 86 ? 21.348 1.538 -21.315 1.00 91.56 86 GLU A O 1
ATOM 671 N N . ASP A 1 87 ? 22.424 2.282 -23.147 1.00 91.25 87 ASP A N 1
ATOM 672 C CA . ASP A 1 87 ? 22.097 3.694 -22.951 1.00 91.25 87 ASP A CA 1
ATOM 673 C C . ASP A 1 87 ? 20.596 3.915 -23.132 1.00 91.25 87 ASP A C 1
ATOM 675 O O . ASP A 1 87 ? 19.935 4.500 -22.265 1.00 91.25 87 ASP A O 1
ATOM 679 N N . LEU A 1 88 ? 20.021 3.326 -24.185 1.00 89.12 88 LEU A N 1
ATOM 680 C CA . LEU A 1 88 ? 18.576 3.336 -24.387 1.00 89.12 88 LEU A CA 1
ATOM 681 C C . LEU A 1 88 ? 17.852 2.624 -23.237 1.00 89.12 88 LEU A C 1
ATOM 683 O O . LEU A 1 88 ? 16.808 3.087 -22.772 1.00 89.12 88 LEU A O 1
ATOM 687 N N . TRP A 1 89 ? 18.388 1.508 -22.732 1.00 92.81 89 TRP A N 1
ATOM 688 C CA . TRP A 1 89 ? 17.790 0.834 -21.580 1.00 92.81 89 TRP A CA 1
ATOM 689 C C . TRP A 1 89 ? 17.834 1.700 -20.319 1.00 92.81 89 TRP A C 1
ATOM 691 O O . TRP A 1 89 ? 16.828 1.786 -19.613 1.00 92.81 89 TRP A O 1
ATOM 701 N N . ARG A 1 90 ? 18.956 2.375 -20.042 1.00 87.31 90 ARG A N 1
ATOM 702 C CA . ARG A 1 90 ? 19.091 3.292 -18.899 1.00 87.31 90 ARG A CA 1
ATOM 703 C C . ARG A 1 90 ? 18.067 4.425 -18.955 1.00 87.31 90 ARG A C 1
ATOM 705 O O . ARG A 1 90 ? 17.510 4.772 -17.916 1.00 87.31 90 ARG A O 1
ATOM 712 N N . GLU A 1 91 ? 17.774 4.947 -20.144 1.00 84.19 91 GLU A N 1
ATOM 713 C CA . GLU A 1 91 ? 16.757 5.984 -20.347 1.00 84.19 91 GLU A CA 1
ATOM 714 C C . GLU A 1 91 ? 15.325 5.446 -20.165 1.00 84.19 91 GLU A C 1
ATOM 716 O O . GLU A 1 91 ? 14.482 6.077 -19.522 1.00 84.19 91 GLU A O 1
ATOM 721 N N . ARG A 1 92 ? 15.027 4.265 -20.720 1.00 90.56 92 ARG A N 1
ATOM 722 C CA . ARG A 1 92 ? 13.644 3.778 -20.878 1.00 90.56 92 ARG A CA 1
ATOM 723 C C . ARG A 1 92 ? 13.159 2.846 -19.770 1.00 90.56 92 ARG A C 1
ATOM 725 O O . ARG A 1 92 ? 11.947 2.689 -19.610 1.00 90.56 92 ARG A O 1
ATOM 732 N N . ALA A 1 93 ? 14.058 2.255 -18.983 1.00 89.50 93 ALA A N 1
ATOM 733 C CA . ALA A 1 93 ? 13.702 1.253 -17.980 1.00 89.50 93 ALA A CA 1
ATOM 734 C C . ALA A 1 93 ? 12.842 1.808 -16.834 1.00 89.50 93 ALA A C 1
ATOM 736 O O . ALA A 1 93 ? 11.841 1.190 -16.474 1.00 89.50 93 ALA A O 1
ATOM 737 N N . ARG A 1 94 ? 13.192 2.971 -16.262 1.00 92.94 94 ARG A N 1
ATOM 738 C CA . ARG A 1 94 ? 12.436 3.565 -15.140 1.00 92.94 94 ARG A CA 1
ATOM 739 C C . ARG A 1 94 ? 11.002 3.950 -15.542 1.00 92.94 94 ARG A C 1
ATOM 741 O O . ARG A 1 94 ? 10.091 3.510 -14.842 1.00 92.94 94 ARG A O 1
ATOM 748 N N . PRO A 1 95 ? 10.758 4.670 -16.661 1.00 89.94 95 PRO A N 1
ATOM 749 C CA . PRO A 1 95 ? 9.396 4.937 -17.132 1.00 89.94 95 PRO A CA 1
ATOM 750 C C . PRO A 1 95 ? 8.580 3.664 -17.394 1.00 89.94 95 PRO A C 1
ATOM 752 O O . PRO A 1 95 ? 7.418 3.586 -17.002 1.00 89.94 95 PRO A O 1
ATOM 755 N N . LEU A 1 96 ? 9.198 2.642 -17.998 1.00 92.06 96 LEU A N 1
ATOM 756 C CA . LEU A 1 96 ? 8.546 1.355 -18.247 1.00 92.06 96 LEU A CA 1
ATOM 757 C C . LEU A 1 96 ? 8.117 0.677 -16.936 1.00 92.06 96 LEU A C 1
ATOM 759 O O . LEU A 1 96 ? 6.968 0.262 -16.795 1.00 92.06 96 LEU A O 1
ATOM 763 N N . VAL A 1 97 ? 9.022 0.579 -15.959 1.00 97.19 97 VAL A N 1
ATOM 764 C CA . VAL A 1 97 ? 8.719 -0.049 -14.663 1.00 97.19 97 VAL A CA 1
ATOM 765 C C . VAL A 1 97 ? 7.705 0.762 -13.863 1.00 97.19 97 VAL A C 1
ATOM 767 O O . VAL A 1 97 ? 6.864 0.171 -13.191 1.00 97.19 97 VAL A O 1
ATOM 770 N N . MET A 1 98 ? 7.707 2.091 -13.983 1.00 93.25 98 MET A N 1
ATOM 771 C CA . MET A 1 98 ? 6.667 2.935 -13.394 1.00 93.25 98 MET A CA 1
ATOM 772 C C . MET A 1 98 ? 5.279 2.566 -13.929 1.00 93.25 98 MET A C 1
ATOM 774 O O . MET A 1 98 ? 4.376 2.327 -13.133 1.00 93.25 98 MET A O 1
ATOM 778 N N . GLN A 1 99 ? 5.115 2.428 -15.249 1.00 92.25 99 GLN A N 1
ATOM 779 C CA . GLN A 1 99 ? 3.845 1.997 -15.846 1.00 92.25 99 GLN A CA 1
ATOM 780 C C . GLN A 1 99 ? 3.426 0.600 -15.359 1.00 92.25 99 GLN A C 1
ATOM 782 O O . GLN A 1 99 ? 2.277 0.393 -14.965 1.00 92.25 99 GLN A O 1
ATOM 787 N N . ILE A 1 100 ? 4.367 -0.347 -15.334 1.00 97.75 100 ILE A N 1
ATOM 788 C CA . ILE A 1 100 ? 4.139 -1.721 -14.860 1.00 97.75 100 ILE A CA 1
ATOM 789 C C . ILE A 1 100 ? 3.638 -1.732 -13.415 1.00 97.75 100 ILE A C 1
ATOM 791 O O . ILE A 1 100 ? 2.635 -2.374 -13.101 1.00 97.75 100 ILE A O 1
ATOM 795 N N . LEU A 1 101 ? 4.330 -1.020 -12.527 1.00 98.06 101 LEU A N 1
ATOM 796 C CA . LEU A 1 101 ? 3.979 -0.975 -11.114 1.00 98.06 101 LEU A CA 1
ATOM 797 C C . LEU A 1 101 ? 2.660 -0.235 -10.890 1.00 98.06 101 LEU A C 1
ATOM 799 O O . LEU A 1 101 ? 1.862 -0.680 -10.068 1.00 98.06 101 LEU A O 1
ATOM 803 N N . THR A 1 102 ? 2.365 0.810 -11.664 1.00 93.25 102 THR A N 1
ATOM 804 C CA . THR A 1 102 ? 1.044 1.449 -11.648 1.00 93.25 102 THR A CA 1
ATOM 805 C C . THR A 1 102 ? -0.061 0.454 -12.005 1.00 93.25 102 THR A C 1
ATOM 807 O O . THR A 1 102 ? -1.037 0.372 -11.264 1.00 93.25 102 THR A O 1
ATOM 810 N N . HIS A 1 103 ? 0.090 -0.363 -13.056 1.00 91.12 103 HIS A N 1
ATOM 811 C CA . HIS A 1 103 ? -0.897 -1.405 -13.376 1.00 91.12 103 HIS A CA 1
ATOM 812 C C . HIS A 1 103 ? -1.037 -2.440 -12.257 1.00 91.12 103 HIS A C 1
ATOM 814 O O . HIS A 1 103 ? -2.160 -2.731 -11.841 1.00 91.12 103 HIS A O 1
ATOM 820 N N . LYS A 1 104 ? 0.088 -2.949 -11.737 1.00 97.75 104 LYS A N 1
ATOM 821 C CA . LYS A 1 104 ? 0.114 -3.914 -10.631 1.00 97.75 104 LYS A CA 1
ATOM 822 C C . LYS A 1 104 ? -0.680 -3.407 -9.432 1.00 97.75 104 LYS A C 1
ATOM 824 O O . LYS A 1 104 ? -1.617 -4.070 -8.996 1.00 97.75 104 LYS A O 1
ATOM 829 N N . PHE A 1 105 ? -0.320 -2.238 -8.911 1.00 95.56 105 PHE A N 1
ATOM 830 C CA . PHE A 1 105 ? -0.912 -1.704 -7.688 1.00 95.56 105 PHE A CA 1
ATOM 831 C C . PHE A 1 105 ? -2.308 -1.108 -7.910 1.00 95.56 105 PHE A C 1
ATOM 833 O O . PHE A 1 105 ? -3.101 -1.103 -6.981 1.00 95.56 105 PHE A O 1
ATOM 840 N N . ALA A 1 106 ? -2.667 -0.647 -9.111 1.00 89.44 106 ALA A N 1
ATOM 841 C CA . ALA A 1 106 ? -4.034 -0.191 -9.384 1.00 89.44 106 ALA A CA 1
ATOM 842 C C . ALA A 1 106 ? -5.048 -1.347 -9.463 1.00 89.44 106 ALA A C 1
ATOM 844 O O . ALA A 1 106 ? -6.212 -1.162 -9.123 1.00 89.44 106 ALA A O 1
ATOM 845 N N . GLN A 1 107 ? -4.620 -2.534 -9.903 1.00 92.25 107 GLN A N 1
ATOM 846 C CA . GLN A 1 107 ? -5.501 -3.698 -10.082 1.00 92.25 107 GLN A CA 1
ATOM 847 C C . GLN A 1 107 ? -5.593 -4.598 -8.844 1.00 92.25 107 GLN A C 1
ATOM 849 O O . GLN A 1 107 ? -6.441 -5.485 -8.786 1.00 92.25 107 GLN A O 1
ATOM 854 N N . ASN A 1 108 ? -4.733 -4.379 -7.848 1.00 87.75 108 ASN A N 1
ATOM 855 C CA . ASN A 1 108 ? -4.592 -5.254 -6.693 1.00 87.75 108 ASN A CA 1
ATOM 856 C C . ASN A 1 108 ? -4.736 -4.450 -5.394 1.00 87.75 108 ASN A C 1
ATOM 858 O O . ASN A 1 108 ? -3.772 -3.881 -4.892 1.00 87.75 108 ASN A O 1
ATOM 862 N N . ALA A 1 109 ? -5.962 -4.392 -4.860 1.00 81.38 109 ALA A N 1
ATOM 863 C CA . ALA A 1 109 ? -6.328 -3.498 -3.756 1.00 81.38 109 ALA A CA 1
ATOM 864 C C . ALA A 1 109 ? -5.534 -3.735 -2.458 1.00 81.38 109 ALA A C 1
ATOM 866 O O . ALA A 1 109 ? -5.204 -2.782 -1.756 1.00 81.38 109 ALA A O 1
ATOM 867 N N . HIS A 1 110 ? -5.202 -4.990 -2.139 1.00 84.44 110 HIS A N 1
ATOM 868 C CA . HIS A 1 110 ? -4.406 -5.306 -0.951 1.00 84.44 110 HIS A CA 1
ATOM 869 C C . HIS A 1 110 ? -2.974 -4.775 -1.094 1.00 84.44 110 HIS A C 1
ATOM 871 O O . HIS A 1 110 ? -2.478 -4.045 -0.243 1.00 84.44 110 HIS A O 1
ATOM 877 N N . GLU A 1 111 ? -2.332 -5.069 -2.218 1.00 92.44 111 GLU A N 1
ATOM 878 C CA . GLU A 1 111 ? -0.981 -4.631 -2.537 1.00 92.44 111 GLU A CA 1
ATOM 879 C C . GLU A 1 111 ? -0.918 -3.101 -2.666 1.00 92.44 111 GLU A C 1
ATOM 881 O O . GLU A 1 111 ? 0.056 -2.478 -2.241 1.00 92.44 111 GLU A O 1
ATOM 886 N N . GLN A 1 112 ? -1.977 -2.479 -3.199 1.00 91.62 112 GLN A N 1
ATOM 887 C CA . GLN A 1 112 ? -2.148 -1.027 -3.213 1.00 91.62 112 GLN A CA 1
ATOM 888 C C . GLN A 1 112 ? -2.123 -0.458 -1.799 1.00 91.62 112 GLN A C 1
ATOM 890 O O . GLN A 1 112 ? -1.403 0.503 -1.533 1.00 91.62 112 GLN A O 1
ATOM 895 N N . HIS A 1 113 ? -2.900 -1.053 -0.893 1.00 80.44 113 HIS A N 1
ATOM 896 C CA . HIS A 1 113 ? -2.956 -0.633 0.497 1.00 80.44 113 HIS A CA 1
ATOM 897 C C . HIS A 1 113 ? -1.582 -0.756 1.164 1.00 80.44 113 HIS A C 1
ATOM 899 O O . HIS A 1 113 ? -1.141 0.211 1.778 1.00 80.44 113 HIS A O 1
ATOM 905 N N . VAL A 1 114 ? -0.856 -1.862 0.956 1.00 86.12 114 VAL A N 1
ATOM 906 C CA . VAL A 1 114 ? 0.520 -2.023 1.465 1.00 86.12 114 VAL A CA 1
ATOM 907 C C . VAL A 1 114 ? 1.445 -0.921 0.944 1.00 86.12 114 VAL A C 1
ATOM 909 O O . VAL A 1 114 ? 2.193 -0.325 1.715 1.00 86.12 114 VAL A O 1
ATOM 912 N N . LEU A 1 115 ? 1.395 -0.589 -0.351 1.00 92.69 115 LEU A N 1
ATOM 913 C CA . LEU A 1 115 ? 2.203 0.509 -0.888 1.00 92.69 115 LEU A CA 1
ATOM 914 C C . LEU A 1 115 ? 1.816 1.858 -0.261 1.00 92.69 115 LEU A C 1
ATOM 916 O O . LEU A 1 115 ? 2.691 2.667 0.048 1.00 92.69 115 LEU A O 1
ATOM 920 N N . LEU A 1 116 ? 0.525 2.122 -0.058 1.00 87.38 116 LEU A N 1
ATOM 921 C CA . LEU A 1 116 ? 0.039 3.385 0.500 1.00 87.38 116 LEU A CA 1
ATOM 922 C C . LEU A 1 116 ? 0.331 3.532 2.004 1.00 87.38 116 LEU A C 1
ATOM 924 O O . LEU A 1 116 ? 0.690 4.641 2.421 1.00 87.38 116 LEU A O 1
ATOM 928 N N . SER A 1 117 ? 0.245 2.444 2.778 1.00 84.06 117 SER A N 1
ATOM 929 C CA . SER A 1 117 ? 0.477 2.400 4.234 1.00 84.06 117 SER A CA 1
ATOM 930 C C . SER A 1 117 ? 1.934 2.665 4.620 1.00 84.06 117 SER A C 1
ATOM 932 O O . SER A 1 117 ? 2.241 3.070 5.741 1.00 84.06 117 SER A O 1
ATOM 934 N N . THR A 1 118 ? 2.858 2.575 3.660 1.00 86.19 118 THR A N 1
ATOM 935 C CA . THR A 1 118 ? 4.244 3.027 3.858 1.00 86.19 118 THR A CA 1
ATOM 936 C C . THR A 1 118 ? 4.354 4.533 4.140 1.00 86.19 118 THR A C 1
ATOM 938 O O . THR A 1 118 ? 5.429 5.009 4.506 1.00 86.19 118 THR A O 1
ATOM 941 N N . GLY A 1 119 ? 3.267 5.306 4.017 1.00 84.50 119 GLY A N 1
ATOM 942 C CA . GLY A 1 119 ? 3.242 6.713 4.407 1.00 84.50 119 GLY A CA 1
ATOM 943 C C . GLY A 1 119 ? 4.243 7.526 3.587 1.00 84.50 119 GLY A C 1
ATOM 944 O O . GLY A 1 119 ? 4.344 7.356 2.373 1.00 84.50 119 GLY A O 1
ATOM 945 N N . ASN A 1 120 ? 4.994 8.409 4.232 1.00 85.19 120 ASN A N 1
ATOM 946 C CA . ASN A 1 120 ? 6.055 9.172 3.568 1.00 85.19 120 ASN A CA 1
ATOM 947 C C . ASN A 1 120 ? 7.437 8.536 3.755 1.00 85.19 120 ASN A C 1
ATOM 949 O O . ASN A 1 120 ? 8.443 9.179 3.476 1.00 85.19 120 ASN A O 1
ATOM 953 N N . LYS A 1 121 ? 7.495 7.277 4.215 1.00 89.94 121 LYS A N 1
ATOM 954 C CA . LYS A 1 121 ? 8.760 6.572 4.431 1.00 89.94 121 LYS A CA 1
ATOM 955 C C . LYS A 1 121 ? 9.491 6.378 3.101 1.00 89.94 121 LYS A C 1
ATOM 957 O O . LYS A 1 121 ? 8.850 6.123 2.070 1.00 89.94 121 LYS A O 1
ATOM 962 N N . LEU A 1 122 ? 10.817 6.463 3.130 1.00 91.12 122 LEU A N 1
ATOM 963 C CA . LEU A 1 122 ? 11.664 6.092 2.002 1.00 91.12 122 LEU A CA 1
ATOM 964 C C . LEU A 1 122 ? 11.541 4.583 1.764 1.00 91.12 122 LEU A C 1
ATOM 966 O O . LEU A 1 122 ? 11.632 3.800 2.708 1.00 91.12 122 LEU A O 1
ATOM 970 N N . LEU A 1 123 ? 11.320 4.175 0.516 1.00 96.62 123 LEU A N 1
ATOM 971 C CA . LEU A 1 123 ? 11.275 2.765 0.133 1.00 96.62 123 LEU A CA 1
ATOM 972 C C . LEU A 1 123 ? 12.642 2.354 -0.404 1.00 96.62 123 LEU A C 1
ATOM 974 O O . LEU A 1 123 ? 13.185 3.023 -1.284 1.00 96.62 123 LEU A O 1
ATOM 978 N N . VAL A 1 124 ? 13.198 1.269 0.128 1.00 96.81 124 VAL A N 1
ATOM 979 C CA . VAL A 1 124 ? 14.548 0.815 -0.213 1.00 96.81 124 VAL A CA 1
ATOM 980 C C . VAL A 1 124 ? 14.565 -0.681 -0.505 1.00 96.81 124 VAL A C 1
ATOM 982 O O . VAL A 1 124 ? 14.355 -1.490 0.400 1.00 96.81 124 VAL A O 1
ATOM 985 N N . GLU A 1 125 ? 14.858 -1.043 -1.758 1.00 96.94 125 GLU A N 1
ATOM 986 C CA . GLU A 1 125 ? 15.118 -2.435 -2.148 1.00 96.94 125 GLU A CA 1
ATOM 987 C C . GLU A 1 125 ? 16.528 -2.808 -1.659 1.00 96.94 125 GLU A C 1
ATOM 989 O O . GLU A 1 125 ? 17.544 -2.501 -2.291 1.00 96.94 125 GLU A O 1
ATOM 994 N N . ALA A 1 126 ? 16.589 -3.451 -0.493 1.00 95.06 126 ALA A N 1
ATOM 995 C CA . ALA A 1 126 ? 17.804 -3.817 0.232 1.00 95.06 126 ALA A CA 1
ATOM 996 C C . ALA A 1 126 ? 18.460 -5.086 -0.334 1.00 95.06 126 ALA A C 1
ATOM 998 O O . ALA A 1 126 ? 18.734 -6.043 0.392 1.00 95.06 126 ALA A O 1
ATOM 999 N N . SER A 1 127 ? 18.650 -5.117 -1.653 1.00 93.75 127 SER A N 1
ATOM 1000 C CA . SER A 1 127 ? 19.286 -6.235 -2.336 1.00 93.75 127 SER A CA 1
ATOM 1001 C C . SER A 1 127 ? 20.809 -6.097 -2.335 1.00 93.75 127 SER A C 1
ATOM 1003 O O . SER A 1 127 ? 21.316 -5.160 -2.951 1.00 93.75 127 SER A O 1
ATOM 1005 N N . PRO A 1 128 ? 21.569 -7.053 -1.764 1.00 90.62 128 PRO A N 1
ATOM 1006 C CA . PRO A 1 128 ? 23.028 -7.087 -1.879 1.00 90.62 128 PRO A CA 1
ATOM 1007 C C . PRO A 1 128 ? 23.511 -7.520 -3.274 1.00 90.62 128 PRO A C 1
ATOM 1009 O O . PRO A 1 128 ? 24.703 -7.467 -3.560 1.00 90.62 128 PRO A O 1
ATOM 1012 N N . TYR A 1 129 ? 22.604 -7.968 -4.149 1.00 91.38 129 TYR A N 1
ATOM 1013 C CA . TYR A 1 129 ? 22.936 -8.525 -5.464 1.00 91.38 129 TYR A CA 1
ATOM 1014 C C . TYR A 1 129 ? 22.560 -7.606 -6.634 1.00 91.38 129 TYR A C 1
ATOM 1016 O O . TYR A 1 129 ? 22.919 -7.904 -7.774 1.00 91.38 129 TYR A O 1
ATOM 1024 N N . ASP A 1 130 ? 21.829 -6.518 -6.378 1.00 89.25 130 ASP A N 1
ATOM 1025 C CA . ASP A 1 130 ? 21.369 -5.570 -7.395 1.00 89.25 130 ASP A CA 1
ATOM 1026 C C . ASP A 1 130 ? 21.743 -4.138 -6.990 1.00 89.25 130 ASP A C 1
ATOM 1028 O O . ASP A 1 130 ? 21.210 -3.592 -6.025 1.00 89.25 130 ASP A O 1
ATOM 1032 N N . ALA A 1 131 ? 22.666 -3.538 -7.742 1.00 93.12 131 ALA A N 1
ATOM 1033 C CA . ALA A 1 131 ? 23.121 -2.162 -7.547 1.00 93.12 131 ALA A CA 1
ATOM 1034 C C . ALA A 1 131 ? 22.416 -1.149 -8.476 1.00 93.12 131 ALA A C 1
ATOM 1036 O O . ALA A 1 131 ? 22.732 0.039 -8.455 1.00 93.12 131 ALA A O 1
ATOM 1037 N N . ILE A 1 132 ? 21.475 -1.590 -9.316 1.00 92.50 132 ILE A N 1
ATOM 1038 C CA . ILE A 1 132 ? 20.700 -0.705 -10.196 1.00 92.50 132 ILE A CA 1
ATOM 1039 C C . ILE A 1 132 ? 19.316 -0.481 -9.586 1.00 92.50 132 ILE A C 1
ATOM 1041 O O . ILE A 1 132 ? 18.954 0.643 -9.238 1.00 92.50 132 ILE A O 1
ATOM 1045 N N . TRP A 1 133 ? 18.542 -1.555 -9.427 1.00 95.62 133 TRP A N 1
ATOM 1046 C CA . TRP A 1 133 ? 17.198 -1.479 -8.855 1.00 95.62 133 TRP A CA 1
ATOM 1047 C C . TRP A 1 133 ? 17.216 -1.452 -7.330 1.00 95.62 133 TRP A C 1
ATOM 1049 O O . TRP A 1 133 ? 16.336 -0.823 -6.743 1.00 95.62 133 TRP A O 1
ATOM 1059 N N . GLY A 1 134 ? 18.220 -2.080 -6.716 1.00 96.06 134 GLY A N 1
ATOM 1060 C CA . GLY A 1 134 ? 18.469 -2.053 -5.278 1.00 96.06 134 GLY A CA 1
ATOM 1061 C C . GLY A 1 134 ? 19.652 -1.171 -4.879 1.00 96.06 134 GLY A C 1
ATOM 1062 O O . GLY A 1 134 ? 20.262 -0.486 -5.704 1.00 96.06 134 GLY A O 1
ATOM 1063 N N . ILE A 1 135 ? 19.964 -1.188 -3.583 1.00 96.38 135 ILE A N 1
ATOM 1064 C CA . ILE A 1 135 ? 21.074 -0.420 -2.990 1.00 96.38 135 ILE A CA 1
ATOM 1065 C C . ILE A 1 135 ? 22.408 -1.171 -2.942 1.00 96.38 135 ILE A C 1
ATOM 1067 O O . ILE A 1 135 ? 23.392 -0.608 -2.473 1.00 96.38 135 ILE A O 1
ATOM 1071 N N . GLY A 1 136 ? 22.472 -2.424 -3.397 1.00 95.44 136 GLY A N 1
ATOM 1072 C CA . GLY A 1 136 ? 23.688 -3.242 -3.336 1.00 95.44 136 GLY A CA 1
ATOM 1073 C C . GLY A 1 136 ? 24.140 -3.616 -1.915 1.00 95.44 136 GLY A C 1
ATOM 1074 O O . GLY A 1 136 ? 25.287 -4.009 -1.729 1.00 95.44 136 GLY A O 1
ATOM 1075 N N . LEU A 1 137 ? 23.258 -3.502 -0.917 1.00 93.62 137 LEU A N 1
ATOM 1076 C CA . LEU A 1 137 ? 23.478 -3.899 0.477 1.00 93.62 137 LEU A CA 1
ATOM 1077 C C . LEU A 1 137 ? 22.216 -4.566 1.024 1.00 93.62 137 LEU A C 1
ATOM 1079 O O . LEU A 1 137 ? 21.109 -4.203 0.628 1.00 93.62 137 LEU A O 1
ATOM 1083 N N . ASP A 1 138 ? 22.382 -5.489 1.970 1.00 94.69 138 ASP A N 1
ATOM 1084 C CA . ASP A 1 138 ? 21.272 -5.949 2.805 1.00 94.69 138 ASP A CA 1
ATOM 1085 C C . ASP A 1 138 ? 20.813 -4.858 3.793 1.00 94.69 138 ASP A C 1
ATOM 1087 O O . ASP A 1 138 ? 21.480 -3.842 4.010 1.00 94.69 138 ASP A O 1
ATOM 1091 N N . ALA A 1 139 ? 19.642 -5.062 4.402 1.00 91.88 139 ALA A N 1
ATOM 1092 C CA . ALA A 1 139 ? 19.027 -4.071 5.281 1.00 91.88 139 ALA A CA 1
ATOM 1093 C C . ALA A 1 139 ? 19.848 -3.789 6.554 1.00 91.88 139 ALA A C 1
ATOM 1095 O O . ALA A 1 139 ? 19.768 -2.686 7.096 1.00 91.88 139 ALA A O 1
ATOM 1096 N N . GLU A 1 140 ? 20.615 -4.762 7.051 1.00 91.31 140 GLU A N 1
ATOM 1097 C CA . GLU A 1 140 ? 21.438 -4.599 8.252 1.00 91.31 140 GLU A CA 1
ATOM 1098 C C . GLU A 1 140 ? 22.644 -3.704 7.954 1.00 91.31 140 GLU A C 1
ATOM 1100 O O . GLU A 1 140 ? 22.845 -2.676 8.608 1.00 91.31 140 GLU A O 1
ATOM 1105 N N . SER A 1 141 ? 23.376 -4.032 6.894 1.00 93.00 141 SER A N 1
ATOM 1106 C CA . SER A 1 141 ? 24.513 -3.271 6.384 1.00 93.00 141 SER A CA 1
ATOM 1107 C C . SER A 1 141 ? 24.099 -1.859 5.969 1.00 93.00 141 SER A C 1
ATOM 1109 O O . SER A 1 141 ? 24.780 -0.882 6.294 1.00 93.00 141 SER A O 1
ATOM 1111 N N . ALA A 1 142 ? 22.939 -1.710 5.322 1.00 92.56 142 ALA A N 1
ATOM 1112 C CA . ALA A 1 142 ? 22.384 -0.411 4.946 1.00 92.56 142 ALA A CA 1
ATOM 1113 C C . ALA A 1 142 ? 22.080 0.471 6.164 1.00 92.56 142 ALA A C 1
ATOM 1115 O O . ALA A 1 142 ? 22.357 1.668 6.143 1.00 92.56 142 ALA A O 1
ATOM 1116 N N . ARG A 1 143 ? 21.586 -0.106 7.271 1.00 91.62 143 ARG A N 1
ATOM 1117 C CA . ARG A 1 143 ? 21.374 0.626 8.534 1.00 91.62 143 ARG A CA 1
ATOM 1118 C C . ARG A 1 143 ? 22.676 1.063 9.195 1.00 91.62 143 ARG A C 1
ATOM 1120 O O . ARG A 1 143 ? 22.634 1.928 10.064 1.00 91.62 143 ARG A O 1
ATOM 1127 N N . GLN A 1 144 ? 23.822 0.510 8.834 1.00 91.19 144 GLN A N 1
ATOM 1128 C CA . GLN A 1 144 ? 25.119 0.926 9.379 1.00 91.19 144 GLN A CA 1
ATOM 1129 C C . GLN A 1 144 ? 25.884 1.839 8.411 1.00 91.19 144 GLN A C 1
ATOM 1131 O O . GLN A 1 144 ? 26.849 2.491 8.804 1.00 91.19 144 GLN A O 1
ATOM 1136 N N . THR A 1 145 ? 25.409 1.953 7.171 1.00 88.19 145 THR A N 1
ATOM 1137 C CA . THR A 1 145 ? 26.071 2.693 6.099 1.00 88.19 145 THR A CA 1
ATOM 1138 C C . THR A 1 145 ? 25.324 4.000 5.817 1.00 88.19 145 THR A C 1
ATOM 1140 O O . THR A 1 145 ? 24.119 3.961 5.566 1.00 88.19 145 THR A O 1
ATOM 1143 N N . PRO A 1 146 ? 25.995 5.168 5.849 1.00 89.25 146 PRO A N 1
ATOM 1144 C CA . PRO A 1 146 ? 25.419 6.428 5.376 1.00 89.25 146 PRO A CA 1
ATOM 1145 C C . PRO A 1 146 ? 24.800 6.287 3.976 1.00 89.25 146 PRO A C 1
ATOM 1147 O O . PRO A 1 146 ? 25.351 5.584 3.131 1.00 89.25 146 PRO A O 1
ATOM 1150 N N . THR A 1 147 ? 23.656 6.931 3.731 1.00 87.19 147 THR A N 1
ATOM 1151 C CA . THR A 1 147 ? 22.876 6.768 2.488 1.00 87.19 147 THR A CA 1
ATOM 1152 C C . THR A 1 147 ? 23.649 7.180 1.234 1.00 87.19 147 THR A C 1
ATOM 1154 O O . THR A 1 147 ? 23.514 6.547 0.195 1.00 87.19 147 THR A O 1
ATOM 1157 N N . ASP A 1 148 ? 24.521 8.184 1.342 1.00 87.88 148 ASP A N 1
ATOM 1158 C CA . ASP A 1 148 ? 25.434 8.647 0.286 1.00 87.88 148 ASP A CA 1
ATOM 1159 C C . ASP A 1 148 ? 26.569 7.655 -0.033 1.00 87.88 148 ASP A C 1
ATOM 1161 O O . ASP A 1 148 ? 27.304 7.841 -1.002 1.00 87.88 148 ASP A O 1
ATOM 1165 N N . ARG A 1 149 ? 26.718 6.597 0.773 1.00 92.06 149 ARG A N 1
ATOM 1166 C CA . ARG A 1 149 ? 27.712 5.528 0.600 1.00 92.06 149 ARG A CA 1
ATOM 1167 C C . ARG A 1 149 ? 27.105 4.196 0.177 1.00 92.06 149 ARG A C 1
ATOM 1169 O O . ARG A 1 149 ? 27.817 3.192 0.151 1.00 92.06 149 ARG A O 1
ATOM 1176 N N . TRP A 1 150 ? 25.812 4.150 -0.126 1.00 93.94 150 TRP A N 1
ATOM 1177 C CA . TRP A 1 150 ? 25.217 2.946 -0.693 1.00 93.94 150 TRP A CA 1
ATOM 1178 C C . TRP A 1 150 ? 25.754 2.721 -2.118 1.00 93.94 150 TRP A C 1
ATOM 1180 O O . TRP A 1 150 ? 25.772 3.657 -2.915 1.00 93.94 150 TRP A O 1
ATOM 1190 N N . PRO A 1 151 ? 26.222 1.505 -2.457 1.00 93.75 151 PRO A N 1
ATOM 1191 C CA . PRO A 1 151 ? 26.818 1.221 -3.763 1.00 93.75 151 PRO A CA 1
ATOM 1192 C C . PRO A 1 151 ? 25.794 1.179 -4.905 1.00 93.75 151 PRO A C 1
ATOM 1194 O O . PRO A 1 151 ? 26.185 1.264 -6.069 1.00 93.75 151 PRO A O 1
ATOM 1197 N N . GLY A 1 152 ? 24.507 1.004 -4.594 1.00 94.88 152 GLY A N 1
ATOM 1198 C CA . GLY A 1 152 ? 23.431 0.900 -5.573 1.00 94.88 152 GLY A CA 1
ATOM 1199 C C . GLY A 1 152 ? 22.517 2.120 -5.658 1.00 94.88 152 GLY A C 1
ATOM 1200 O O . GLY A 1 152 ? 22.458 2.948 -4.754 1.00 94.88 152 GLY A O 1
ATOM 1201 N N . SER A 1 153 ? 21.778 2.205 -6.766 1.00 92.81 153 SER A N 1
ATOM 1202 C CA . SER A 1 153 ? 20.966 3.376 -7.131 1.00 92.81 153 SER A CA 1
ATOM 1203 C C . SER A 1 153 ? 19.530 3.363 -6.595 1.00 92.81 153 SER A C 1
ATOM 1205 O O . SER A 1 153 ? 18.854 4.379 -6.695 1.00 92.81 153 SER A O 1
ATOM 1207 N N . ASN A 1 154 ? 19.035 2.237 -6.064 1.00 96.31 154 ASN A N 1
ATOM 1208 C CA . ASN A 1 154 ? 17.668 2.103 -5.534 1.00 96.31 154 ASN A CA 1
ATOM 1209 C C . ASN A 1 154 ? 16.542 2.535 -6.500 1.00 96.31 154 ASN A C 1
ATOM 1211 O O . ASN A 1 154 ? 15.518 3.070 -6.064 1.00 96.31 154 ASN A O 1
ATOM 1215 N N . TRP A 1 155 ? 16.687 2.311 -7.814 1.00 96.94 155 TRP A N 1
ATOM 1216 C CA . TRP A 1 155 ? 15.670 2.755 -8.779 1.00 96.94 155 TRP A CA 1
ATOM 1217 C C . TRP A 1 155 ? 14.274 2.216 -8.470 1.00 96.94 155 TRP A C 1
ATOM 1219 O O . TRP A 1 155 ? 13.285 2.896 -8.739 1.00 96.94 155 TRP A O 1
ATOM 1229 N N . LEU A 1 156 ? 14.168 1.012 -7.902 1.00 98.00 156 LEU A N 1
ATOM 1230 C CA . LEU A 1 156 ? 12.870 0.429 -7.582 1.00 98.00 156 LEU A CA 1
ATOM 1231 C C . LEU A 1 156 ? 12.185 1.194 -6.451 1.00 98.00 156 LEU A C 1
ATOM 1233 O O . LEU A 1 156 ? 11.008 1.520 -6.573 1.00 98.00 156 LEU A O 1
ATOM 1237 N N . GLY A 1 157 ? 12.920 1.525 -5.390 1.00 96.88 157 GLY A N 1
ATOM 1238 C CA . GLY A 1 157 ? 12.408 2.332 -4.288 1.00 96.88 157 GLY A CA 1
ATOM 1239 C C . GLY A 1 157 ? 11.907 3.700 -4.750 1.00 96.88 157 GLY A C 1
ATOM 1240 O O . GLY A 1 157 ? 10.798 4.107 -4.406 1.00 96.88 157 GLY A O 1
ATOM 1241 N N . GLU A 1 158 ? 12.675 4.375 -5.607 1.00 93.88 158 GLU A N 1
ATOM 1242 C CA . GLU A 1 158 ? 12.281 5.660 -6.196 1.00 93.88 158 GLU A CA 1
ATOM 1243 C C . GLU A 1 158 ? 11.020 5.549 -7.060 1.00 93.88 158 GLU A C 1
ATOM 1245 O O . GLU A 1 158 ? 10.097 6.355 -6.923 1.00 93.88 158 GLU A O 1
ATOM 1250 N N . VAL A 1 159 ? 10.952 4.537 -7.932 1.00 96.62 159 VAL A N 1
ATOM 1251 C CA . VAL A 1 159 ? 9.780 4.314 -8.785 1.00 96.62 159 VAL A CA 1
ATOM 1252 C C . VAL A 1 159 ? 8.560 3.946 -7.942 1.00 96.62 159 VAL A C 1
ATOM 1254 O O . VAL A 1 159 ? 7.482 4.468 -8.198 1.00 96.62 159 VAL A O 1
ATOM 1257 N N . LEU A 1 160 ? 8.698 3.120 -6.903 1.00 98.00 160 LEU A N 1
ATOM 1258 C CA . LEU A 1 160 ? 7.604 2.813 -5.978 1.00 98.00 160 LEU A CA 1
ATOM 1259 C C . LEU A 1 160 ? 7.120 4.060 -5.237 1.00 98.00 160 LEU A C 1
ATOM 1261 O O . LEU A 1 160 ? 5.915 4.244 -5.098 1.00 98.00 160 LEU A O 1
ATOM 1265 N N . CYS A 1 161 ? 8.025 4.942 -4.804 1.00 93.75 161 CYS A N 1
ATOM 1266 C CA . CYS A 1 161 ? 7.657 6.238 -4.235 1.00 93.75 161 CYS A CA 1
ATOM 1267 C C . CYS A 1 161 ? 6.882 7.094 -5.249 1.00 93.75 161 CYS A C 1
ATOM 1269 O O . CYS A 1 161 ? 5.864 7.684 -4.889 1.00 93.75 161 CYS A O 1
ATOM 1271 N N . ALA A 1 162 ? 7.314 7.129 -6.513 1.00 88.44 162 ALA A N 1
ATOM 1272 C CA . ALA A 1 162 ? 6.616 7.847 -7.579 1.00 88.44 162 ALA A CA 1
ATOM 1273 C C . ALA A 1 162 ? 5.233 7.245 -7.873 1.00 88.44 162 ALA A C 1
ATOM 1275 O O . ALA A 1 162 ? 4.261 7.986 -7.969 1.00 88.44 162 ALA A O 1
ATOM 1276 N N . VAL A 1 163 ? 5.116 5.916 -7.939 1.00 93.69 163 VAL A N 1
ATOM 1277 C CA . VAL A 1 163 ? 3.844 5.198 -8.115 1.00 93.69 163 VAL A CA 1
ATOM 1278 C C . VAL A 1 163 ? 2.938 5.399 -6.906 1.00 93.69 163 VAL A C 1
ATOM 1280 O O . VAL A 1 163 ? 1.753 5.637 -7.078 1.00 93.69 163 VAL A O 1
ATOM 1283 N N . ARG A 1 164 ? 3.467 5.393 -5.678 1.00 94.69 164 ARG A N 1
ATOM 1284 C CA . ARG A 1 164 ? 2.718 5.732 -4.458 1.00 94.69 164 ARG A CA 1
ATOM 1285 C C . ARG A 1 164 ? 2.155 7.144 -4.553 1.00 94.69 164 ARG A C 1
ATOM 1287 O O . ARG A 1 164 ? 0.972 7.338 -4.297 1.00 94.69 164 ARG A O 1
ATOM 1294 N N . THR A 1 165 ? 2.971 8.114 -4.962 1.00 85.00 165 THR A N 1
ATOM 1295 C CA . THR A 1 165 ? 2.526 9.491 -5.209 1.00 85.00 165 THR A CA 1
ATOM 1296 C C . THR A 1 165 ? 1.483 9.546 -6.321 1.00 85.00 165 THR A C 1
ATOM 1298 O O . THR A 1 165 ? 0.455 10.190 -6.144 1.00 85.00 165 THR A O 1
ATOM 1301 N N . GLN A 1 166 ? 1.685 8.828 -7.428 1.00 81.25 166 GLN A N 1
ATOM 1302 C CA . GLN A 1 166 ? 0.738 8.765 -8.538 1.00 81.25 166 GLN A CA 1
ATOM 1303 C C . GLN A 1 166 ? -0.580 8.126 -8.116 1.00 81.25 166 GLN A C 1
ATOM 1305 O O . GLN A 1 166 ? -1.623 8.629 -8.490 1.00 81.25 166 GLN A O 1
ATOM 1310 N N . LEU A 1 167 ? -0.567 7.051 -7.334 1.00 81.88 167 LEU A N 1
ATOM 1311 C CA . LEU A 1 167 ? -1.773 6.379 -6.865 1.00 81.88 167 LEU A CA 1
ATOM 1312 C C . LEU A 1 167 ? -2.492 7.218 -5.821 1.00 81.88 167 LEU A C 1
ATOM 1314 O O . LEU A 1 167 ? -3.713 7.279 -5.880 1.00 81.88 167 LEU A O 1
ATOM 1318 N N . ARG A 1 168 ? -1.766 7.926 -4.945 1.00 81.19 168 ARG A N 1
ATOM 1319 C CA . ARG A 1 168 ? -2.328 8.965 -4.062 1.00 81.19 168 ARG A CA 1
ATOM 1320 C C . ARG A 1 168 ? -2.968 10.099 -4.855 1.00 81.19 168 ARG A C 1
ATOM 1322 O O . ARG A 1 168 ? -4.040 10.554 -4.487 1.00 81.19 168 ARG A O 1
ATOM 1329 N N . ALA A 1 169 ? -2.332 10.525 -5.945 1.00 55.25 169 ALA A N 1
ATOM 1330 C CA . ALA A 1 169 ? -2.831 11.571 -6.833 1.00 55.25 169 ALA A CA 1
ATOM 1331 C C . ALA A 1 169 ? -3.964 11.085 -7.753 1.00 55.25 169 ALA A C 1
ATOM 1333 O O . ALA A 1 169 ? -4.857 11.853 -8.073 1.00 55.25 169 ALA A O 1
ATOM 1334 N N . ALA A 1 170 ? -3.991 9.811 -8.145 1.00 49.75 170 ALA A N 1
ATOM 1335 C CA . ALA A 1 170 ? -5.057 9.195 -8.936 1.00 49.75 170 ALA A CA 1
ATOM 1336 C C . ALA A 1 170 ? -6.282 8.876 -8.065 1.00 49.75 170 ALA A C 1
ATOM 1338 O O . ALA A 1 170 ? -7.412 9.028 -8.518 1.00 49.75 170 ALA A O 1
ATOM 1339 N N . THR A 1 171 ? -6.066 8.558 -6.782 1.00 45.56 171 THR A N 1
ATOM 1340 C CA . THR A 1 171 ? -7.099 8.661 -5.732 1.00 45.56 171 THR A CA 1
ATOM 1341 C C . THR A 1 171 ? -7.354 10.108 -5.282 1.00 45.56 171 THR A C 1
ATOM 1343 O O . THR A 1 171 ? -8.226 10.330 -4.448 1.00 45.56 171 THR A O 1
ATOM 1346 N N . GLY A 1 172 ? -6.634 11.088 -5.839 1.00 33.44 172 GLY A N 1
ATOM 1347 C CA . GLY A 1 172 ? -6.592 12.493 -5.421 1.00 33.44 172 GLY A CA 1
ATOM 1348 C C . GLY A 1 172 ? -6.784 13.502 -6.557 1.00 33.44 172 GLY A C 1
ATOM 1349 O O . GLY A 1 172 ? -6.320 14.635 -6.443 1.00 33.44 172 GLY A O 1
ATOM 1350 N N . GLY A 1 173 ? -7.441 13.122 -7.655 1.00 28.50 173 GLY A N 1
ATOM 1351 C CA . GLY A 1 173 ? -7.839 14.067 -8.690 1.00 28.50 173 GLY A CA 1
ATOM 1352 C C . GLY A 1 173 ? -9.356 14.163 -8.757 1.00 28.50 173 GLY A C 1
ATOM 1353 O O . GLY A 1 173 ? -9.934 13.116 -9.059 1.00 28.50 173 GLY A O 1
ATOM 1354 N N . VAL A 1 174 ? -9.946 15.374 -8.489 1.00 26.17 174 VAL A N 1
ATOM 1355 C CA . VAL A 1 174 ? -11.119 16.045 -9.164 1.00 26.17 174 VAL A CA 1
ATOM 1356 C C . VAL A 1 174 ? -11.822 17.343 -8.594 1.00 26.17 174 VAL A C 1
ATOM 1358 O O . VAL A 1 174 ? -12.694 17.192 -7.764 1.00 26.17 174 VAL A O 1
ATOM 1361 N N . GLN A 1 175 ? -11.470 18.585 -9.045 1.00 27.16 175 GLN A N 1
ATOM 1362 C CA . GLN A 1 175 ? -12.144 19.946 -9.364 1.00 27.16 175 GLN A CA 1
ATOM 1363 C C . GLN A 1 175 ? -13.591 20.146 -8.950 1.00 27.16 175 GLN A C 1
ATOM 1365 O O . GLN A 1 175 ? -14.432 19.272 -9.153 1.00 27.16 175 GLN A O 1
ATOM 1370 N N . PRO A 1 176 ? -13.897 21.410 -8.574 1.00 29.52 176 PRO A N 1
ATOM 1371 C CA . PRO A 1 176 ? -15.113 21.816 -7.913 1.00 29.52 176 PRO A CA 1
ATOM 1372 C C . PRO A 1 176 ? -16.251 22.085 -8.900 1.00 29.52 176 PRO A C 1
ATOM 1374 O O . PRO A 1 176 ? -16.066 22.623 -9.993 1.00 29.52 176 PRO A O 1
ATOM 1377 N N . LEU A 1 177 ? -17.466 21.768 -8.455 1.00 30.55 177 LEU A N 1
ATOM 1378 C CA . LEU A 1 177 ? -18.714 22.157 -9.103 1.00 30.55 177 LEU A CA 1
ATOM 1379 C C . LEU A 1 177 ? -18.842 23.687 -9.146 1.00 30.55 177 LEU A C 1
ATOM 1381 O O . LEU A 1 177 ? -18.959 24.351 -8.117 1.00 30.55 177 LEU A O 1
ATOM 1385 N N . GLY A 1 178 ? -18.856 24.233 -10.362 1.00 29.34 178 GLY A N 1
ATOM 1386 C CA . GLY A 1 178 ? -19.292 25.597 -10.631 1.00 29.34 178 GLY A CA 1
ATOM 1387 C C . GLY A 1 178 ? -20.796 25.764 -10.390 1.00 29.34 178 GLY A C 1
ATOM 1388 O O . GLY A 1 178 ? -21.588 24.858 -10.649 1.00 29.34 178 GLY A O 1
ATOM 1389 N N . ARG A 1 179 ? -21.170 26.951 -9.894 1.00 29.88 179 ARG A N 1
ATOM 1390 C CA . ARG A 1 179 ? -22.549 27.449 -9.738 1.00 29.88 179 ARG A CA 1
ATOM 1391 C C . ARG A 1 179 ? -23.441 27.084 -10.939 1.00 29.88 179 ARG A C 1
ATOM 1393 O O . ARG A 1 179 ? -23.028 27.354 -12.069 1.00 29.88 179 ARG A O 1
ATOM 1400 N N . PRO A 1 180 ? -24.688 26.620 -10.734 1.00 30.59 180 PRO A N 1
ATOM 1401 C CA . PRO A 1 180 ? -25.650 26.580 -11.820 1.00 30.59 180 PRO A CA 1
ATOM 1402 C C . PRO A 1 180 ? -26.140 28.003 -12.115 1.00 30.59 180 PRO A C 1
ATOM 1404 O O . PRO A 1 180 ? -26.501 28.765 -11.214 1.00 30.59 180 PRO A O 1
ATOM 1407 N N . ALA A 1 181 ? -26.137 28.363 -13.397 1.00 30.30 181 ALA A N 1
ATOM 1408 C CA . ALA A 1 181 ? -26.907 29.490 -13.894 1.00 30.30 181 ALA A CA 1
ATOM 1409 C C . ALA A 1 181 ? -28.406 29.177 -13.753 1.00 30.30 181 ALA A C 1
ATOM 1411 O O . ALA A 1 181 ? -28.846 28.055 -14.002 1.00 30.30 181 ALA A O 1
ATOM 1412 N N . ALA A 1 182 ? -29.164 30.182 -13.321 1.00 33.31 182 ALA A N 1
ATOM 1413 C CA . ALA A 1 182 ? -30.599 30.124 -13.088 1.00 33.31 182 ALA A CA 1
ATOM 1414 C C . ALA A 1 182 ? -31.388 29.680 -14.334 1.00 33.31 182 ALA A C 1
ATOM 1416 O O . ALA A 1 182 ? -31.150 30.183 -15.432 1.00 33.31 182 ALA A O 1
ATOM 1417 N N . GLY A 1 183 ? -32.376 28.798 -14.140 1.00 29.27 18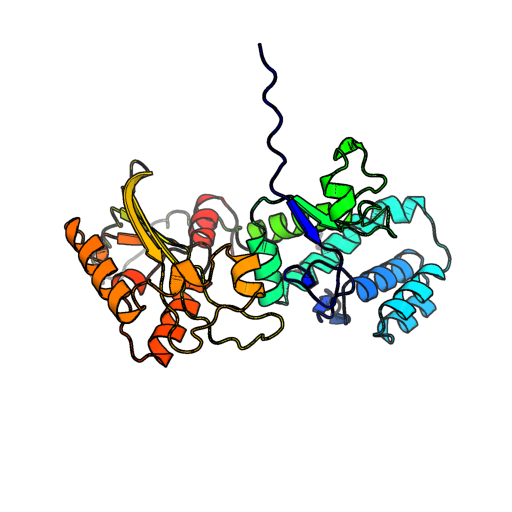3 GLY A N 1
ATOM 1418 C CA . GLY A 1 183 ? -33.314 28.399 -15.192 1.00 29.27 183 GLY A CA 1
ATOM 1419 C C . GLY A 1 183 ? -34.353 27.354 -14.765 1.00 29.27 183 GLY A C 1
ATOM 1420 O O . GLY A 1 183 ? -34.130 26.166 -14.938 1.00 29.27 183 GLY A O 1
ATOM 1421 N N . SER A 1 184 ? -35.486 27.851 -14.255 1.00 28.31 184 SER A N 1
ATOM 1422 C CA . SER A 1 184 ? -36.841 27.260 -14.169 1.00 28.31 184 SER A CA 1
ATOM 1423 C C . SER A 1 184 ? -37.113 25.975 -13.353 1.00 28.31 184 SER A C 1
ATOM 1425 O O . SER A 1 184 ? -37.033 24.858 -13.853 1.00 28.31 184 SER A O 1
ATOM 1427 N N . SER A 1 185 ? -37.607 26.218 -12.130 1.00 36.78 185 SER A N 1
ATOM 1428 C CA . SER A 1 185 ? -38.864 25.718 -11.527 1.00 36.78 185 SER A CA 1
ATOM 1429 C C . SER A 1 185 ? -39.182 24.214 -11.494 1.00 36.78 185 SER A C 1
ATOM 1431 O O . SER A 1 185 ? -39.705 23.666 -12.461 1.00 36.78 185 SER A O 1
ATOM 1433 N N . ALA A 1 186 ? -39.087 23.636 -10.291 1.00 31.98 186 ALA A N 1
ATOM 1434 C CA . ALA A 1 186 ? -40.148 22.829 -9.678 1.00 31.98 186 ALA A CA 1
ATOM 1435 C C . ALA A 1 186 ? -39.968 22.834 -8.146 1.00 31.98 186 ALA A C 1
ATOM 1437 O O . ALA A 1 186 ? -38.879 22.573 -7.641 1.00 31.98 186 ALA A O 1
ATOM 1438 N N . GLU A 1 187 ? -41.027 23.197 -7.426 1.00 36.47 187 GLU A N 1
ATOM 1439 C CA . GLU A 1 187 ? -41.076 23.329 -5.970 1.00 36.47 187 GLU A CA 1
ATOM 1440 C C . GLU A 1 187 ? -41.008 21.963 -5.269 1.00 36.47 187 GLU A C 1
ATOM 1442 O O . GLU A 1 187 ? -41.824 21.076 -5.508 1.00 36.47 187 GLU A O 1
ATOM 1447 N N . GLY A 1 188 ? -40.064 21.832 -4.341 1.00 32.47 188 GLY A N 1
ATOM 1448 C CA . GLY A 1 188 ? -40.018 20.800 -3.313 1.00 32.47 188 GLY A CA 1
ATOM 1449 C C . GLY A 1 188 ? -39.174 21.343 -2.166 1.00 32.47 188 GLY A C 1
ATOM 1450 O O . GLY A 1 188 ? -38.055 21.787 -2.393 1.00 32.47 188 GLY A O 1
ATOM 1451 N N . ALA A 1 189 ? -39.733 21.409 -0.958 1.00 36.59 189 ALA A N 1
ATOM 1452 C CA . ALA A 1 189 ? -39.090 22.023 0.200 1.00 36.59 189 ALA A CA 1
ATOM 1453 C C . ALA A 1 189 ? -37.823 21.251 0.618 1.00 36.59 189 ALA A C 1
ATOM 1455 O O . ALA A 1 189 ? -37.881 20.314 1.415 1.00 36.59 189 ALA A O 1
ATOM 1456 N N . GLU A 1 190 ? -36.672 21.653 0.083 1.00 35.72 190 GLU A N 1
ATOM 1457 C CA . GLU A 1 190 ? -35.357 21.250 0.567 1.00 35.72 190 GLU A CA 1
ATOM 1458 C C . GLU A 1 190 ? -35.106 21.952 1.906 1.00 35.72 190 GLU A C 1
ATOM 1460 O O . GLU A 1 190 ? -34.994 23.176 1.983 1.00 35.72 190 GLU A O 1
ATOM 1465 N N . ARG A 1 191 ? -35.046 21.183 3.000 1.00 43.00 191 ARG A N 1
ATOM 1466 C CA . ARG A 1 191 ? -34.436 21.681 4.237 1.00 43.00 191 ARG A CA 1
ATOM 1467 C C . ARG A 1 191 ? -32.975 21.984 3.916 1.00 43.00 191 ARG A C 1
ATOM 1469 O O . ARG A 1 191 ? -32.236 21.065 3.573 1.00 43.00 191 ARG A O 1
ATOM 1476 N N . GLU A 1 192 ? -32.584 23.248 4.031 1.00 41.16 192 GLU A N 1
ATOM 1477 C CA . GLU A 1 192 ? -31.195 23.700 3.928 1.00 41.16 192 GLU A CA 1
ATOM 1478 C C . GLU A 1 192 ? -30.320 22.823 4.838 1.00 41.16 192 GLU A C 1
ATOM 1480 O O . GLU A 1 192 ? -30.461 22.831 6.064 1.00 41.16 192 GLU A O 1
ATOM 1485 N N . ALA A 1 193 ? -29.473 21.983 4.241 1.00 54.50 193 ALA A N 1
ATOM 1486 C CA . ALA A 1 193 ? -28.591 21.108 4.995 1.00 54.50 193 ALA A CA 1
ATOM 1487 C C . ALA A 1 193 ? -27.577 21.979 5.747 1.00 54.50 193 ALA A C 1
ATOM 1489 O O . ALA A 1 193 ? -26.683 22.570 5.140 1.00 54.50 193 ALA A O 1
ATOM 1490 N N . VAL A 1 194 ? -27.731 22.074 7.070 1.00 64.38 194 VAL A N 1
ATOM 1491 C CA . VAL A 1 194 ? -26.789 22.793 7.932 1.00 64.38 194 VAL A CA 1
ATOM 1492 C C . VAL A 1 194 ? -25.418 22.151 7.765 1.00 64.38 194 VAL A C 1
ATOM 1494 O O . VAL A 1 194 ? -25.240 20.954 7.997 1.00 64.38 194 VAL A O 1
ATOM 1497 N N . ALA A 1 195 ? -24.453 22.943 7.309 1.00 79.94 195 ALA A N 1
ATOM 1498 C CA . ALA A 1 195 ? -23.103 22.464 7.096 1.00 79.94 195 ALA A CA 1
ATOM 1499 C C . ALA A 1 195 ? -22.484 22.055 8.454 1.00 79.94 195 ALA A C 1
ATOM 1501 O O . ALA A 1 195 ? -22.708 22.748 9.448 1.00 79.94 195 ALA A O 1
ATOM 1502 N N . PRO A 1 196 ? -21.707 20.958 8.525 1.00 90.56 196 PRO A N 1
ATOM 1503 C CA . PRO A 1 196 ? -21.135 20.485 9.786 1.00 90.56 196 PRO A CA 1
ATOM 1504 C C . PRO A 1 196 ? -20.228 21.560 10.389 1.00 90.56 196 PRO A C 1
ATOM 1506 O O . PRO A 1 196 ? -19.465 22.194 9.654 1.00 90.56 196 PRO A O 1
ATOM 1509 N N . SER A 1 197 ? -20.312 21.762 11.703 1.00 93.31 197 SER A N 1
ATOM 1510 C CA . SER A 1 197 ? -19.464 22.704 12.445 1.00 93.31 197 SER A CA 1
ATOM 1511 C C . SER A 1 197 ? -18.148 22.070 12.895 1.00 93.31 197 SER A C 1
ATOM 1513 O O . SER A 1 197 ? -17.187 22.790 13.155 1.00 93.31 197 SER A O 1
ATOM 1515 N N . HIS A 1 198 ? -18.092 20.735 12.955 1.00 96.31 198 HIS A N 1
ATOM 1516 C CA . HIS A 1 198 ? -16.921 19.985 13.399 1.00 96.31 198 HIS A CA 1
ATOM 1517 C C . HIS A 1 198 ? -16.554 18.867 12.423 1.00 96.31 198 HIS A C 1
ATOM 1519 O O . HIS A 1 198 ? -17.419 18.259 11.782 1.00 96.31 198 HIS A O 1
ATOM 1525 N N . LEU A 1 199 ? -15.258 18.586 12.337 1.00 96.62 199 LEU A N 1
ATOM 1526 C CA . LEU A 1 199 ? -14.703 17.442 11.621 1.00 96.62 199 LEU A CA 1
ATOM 1527 C C . LEU A 1 199 ? -14.190 16.428 12.640 1.00 96.62 199 LEU A C 1
ATOM 1529 O O . LEU A 1 199 ? -13.580 16.813 13.630 1.00 96.62 199 LEU A O 1
ATOM 1533 N N . LEU A 1 200 ? -14.416 15.145 12.391 1.00 97.62 200 LEU A N 1
ATOM 1534 C CA . LEU A 1 200 ? -13.923 14.064 13.240 1.00 97.62 200 LEU A CA 1
ATOM 1535 C C . LEU A 1 200 ? -12.969 13.193 12.425 1.00 97.62 200 LEU A C 1
ATOM 1537 O O . LEU A 1 200 ? -13.415 12.353 11.651 1.00 97.62 200 LEU A O 1
ATOM 1541 N N . VAL A 1 201 ? -11.667 13.406 12.569 1.00 95.69 201 VAL A N 1
ATOM 1542 C CA . VAL A 1 201 ? -10.648 12.670 11.811 1.00 95.69 201 VAL A CA 1
ATOM 1543 C C . VAL A 1 201 ? -10.331 11.358 12.517 1.00 95.69 201 VAL A C 1
ATOM 1545 O O . VAL A 1 201 ? -9.993 11.395 13.694 1.00 95.69 201 VAL A O 1
ATOM 1548 N N . LEU A 1 202 ? -10.418 10.222 11.826 1.00 93.88 202 LEU A N 1
ATOM 1549 C CA . LEU A 1 202 ? -10.106 8.901 12.390 1.00 93.88 202 LEU A CA 1
ATOM 1550 C C . LEU A 1 202 ? -9.389 7.995 11.380 1.00 93.88 202 LEU A C 1
ATOM 1552 O O . LEU A 1 202 ? -9.558 8.162 10.169 1.00 93.88 202 LEU A O 1
ATOM 1556 N N . ASP A 1 203 ? -8.594 7.062 11.902 1.00 92.56 203 ASP A N 1
ATOM 1557 C CA . ASP A 1 203 ? -7.755 6.116 11.149 1.00 92.56 203 ASP A CA 1
ATOM 1558 C C . ASP A 1 203 ? -7.541 4.865 12.015 1.00 92.56 203 ASP A C 1
ATOM 1560 O O . ASP A 1 203 ? -6.851 4.933 13.028 1.00 92.56 203 ASP A O 1
ATOM 1564 N N . PHE A 1 204 ? -8.205 3.750 11.711 1.00 95.56 204 PHE A N 1
ATOM 1565 C CA . PHE A 1 204 ? -8.126 2.560 12.557 1.00 95.56 204 PHE A CA 1
ATOM 1566 C C . PHE A 1 204 ? -6.879 1.741 12.248 1.00 95.56 204 PHE A C 1
ATOM 1568 O O . PHE A 1 204 ? -6.573 1.463 11.090 1.00 95.56 204 PHE A O 1
ATOM 1575 N N . GLU A 1 205 ? -6.256 1.212 13.296 1.00 95.81 205 GLU A N 1
ATOM 1576 C CA . GLU A 1 205 ? -5.369 0.060 13.151 1.00 95.81 205 GLU A CA 1
ATOM 1577 C C . GLU A 1 205 ? -6.176 -1.213 13.409 1.00 95.81 205 GLU A C 1
ATOM 1579 O O . GLU A 1 205 ? -7.017 -1.253 14.311 1.00 95.81 205 GLU A O 1
ATOM 1584 N N . ALA A 1 206 ? -5.924 -2.275 12.642 1.00 95.62 206 ALA A N 1
ATOM 1585 C CA . ALA A 1 206 ? -6.634 -3.545 12.787 1.00 95.62 206 ALA A CA 1
ATOM 1586 C C . ALA A 1 206 ? -5.699 -4.755 12.727 1.00 95.62 206 ALA A C 1
ATOM 1588 O O . ALA A 1 206 ? -4.646 -4.724 12.085 1.00 95.62 206 ALA A O 1
ATOM 1589 N N . THR A 1 207 ? -6.130 -5.867 13.331 1.00 95.81 207 THR A N 1
ATOM 1590 C CA . THR A 1 207 ? -5.460 -7.165 13.196 1.00 95.81 207 THR A CA 1
ATOM 1591 C C . THR A 1 207 ? -5.278 -7.518 11.723 1.00 95.81 207 THR A C 1
ATOM 1593 O O . THR A 1 207 ? -6.188 -7.312 10.913 1.00 95.81 207 THR A O 1
ATOM 1596 N N . CYS A 1 208 ? -4.145 -8.112 11.379 1.00 88.38 208 CYS A N 1
ATOM 1597 C CA . CYS A 1 208 ? -3.875 -8.638 10.047 1.00 88.38 208 CYS A CA 1
ATOM 1598 C C . CYS A 1 208 ? -2.884 -9.804 10.119 1.00 88.38 208 CYS A C 1
ATOM 1600 O O . CYS A 1 208 ? -2.143 -9.941 11.093 1.00 88.38 208 CYS A O 1
ATOM 1602 N N . ASP A 1 209 ? -2.872 -10.639 9.081 1.00 85.50 209 ASP A N 1
ATOM 1603 C CA . ASP A 1 209 ? -1.925 -11.746 8.943 1.00 85.50 209 ASP A CA 1
ATOM 1604 C C . ASP A 1 209 ? -1.331 -11.772 7.537 1.00 85.50 209 ASP A C 1
ATOM 1606 O O . ASP A 1 209 ? -1.946 -11.331 6.560 1.00 85.50 209 ASP A O 1
ATOM 1610 N N . GLU A 1 210 ? -0.112 -12.284 7.443 1.00 74.38 210 GLU A N 1
ATOM 1611 C CA . GLU A 1 210 ? 0.633 -12.317 6.199 1.00 74.38 210 GLU A CA 1
ATOM 1612 C C . GLU A 1 210 ? 0.036 -13.352 5.233 1.00 74.38 210 GLU A C 1
ATOM 1614 O O . GLU A 1 210 ? -0.069 -14.534 5.546 1.00 74.38 210 GLU A O 1
ATOM 1619 N N . GLY A 1 211 ? -0.343 -12.921 4.027 1.00 65.88 211 GLY A N 1
ATOM 1620 C CA . GLY A 1 211 ? -0.813 -13.821 2.966 1.00 65.88 211 GLY A CA 1
ATOM 1621 C C . GLY A 1 211 ? -2.285 -14.246 3.057 1.00 65.88 211 GLY A C 1
ATOM 1622 O O . GLY A 1 211 ? -2.800 -14.825 2.098 1.00 65.88 211 GLY A O 1
ATOM 1623 N N . GLU A 1 212 ? -3.005 -13.898 4.127 1.00 74.25 212 GLU A N 1
ATOM 1624 C CA . GLU A 1 212 ? -4.434 -14.200 4.269 1.00 74.25 212 GLU A CA 1
ATOM 1625 C C . GLU A 1 212 ? -5.298 -13.052 3.718 1.00 74.25 212 GLU A C 1
ATOM 1627 O O . GLU A 1 212 ? -5.738 -12.148 4.429 1.00 74.25 212 GLU A O 1
ATOM 1632 N N . ARG A 1 213 ? -5.602 -13.094 2.414 1.00 64.12 213 ARG A N 1
ATOM 1633 C CA . ARG A 1 213 ? -6.416 -12.051 1.745 1.00 64.12 213 ARG A CA 1
ATOM 1634 C C . ARG A 1 213 ? -7.858 -11.951 2.269 1.00 64.12 213 ARG A C 1
ATOM 1636 O O . ARG A 1 213 ? -8.554 -10.993 1.939 1.00 64.12 213 ARG A O 1
ATOM 1643 N N . ARG A 1 214 ? -8.337 -12.947 3.025 1.00 77.56 214 ARG A N 1
ATOM 1644 C CA . ARG A 1 214 ? -9.685 -12.997 3.621 1.00 77.56 214 ARG A CA 1
ATOM 1645 C C . ARG A 1 214 ? -9.656 -12.884 5.147 1.00 77.56 214 ARG A C 1
ATOM 1647 O O . ARG A 1 214 ? -10.557 -13.398 5.806 1.00 77.56 214 ARG A O 1
ATOM 1654 N N . TRP A 1 215 ? -8.641 -12.220 5.697 1.00 84.69 215 TRP A N 1
ATOM 1655 C CA . TRP A 1 215 ? -8.531 -12.013 7.135 1.00 84.69 215 TRP A CA 1
ATOM 1656 C C . TRP A 1 215 ? -9.753 -11.271 7.699 1.00 84.69 215 TRP A C 1
ATOM 1658 O O . TRP A 1 215 ? -10.207 -10.258 7.156 1.00 84.69 215 TRP A O 1
ATOM 1668 N N . ALA A 1 216 ? -10.296 -11.786 8.800 1.00 91.75 216 ALA A N 1
ATOM 1669 C CA . ALA A 1 216 ? -11.362 -11.138 9.549 1.00 91.75 216 ALA A CA 1
ATOM 1670 C C . ALA A 1 216 ? -10.744 -10.062 10.451 1.00 91.75 216 ALA A C 1
ATOM 1672 O O . ALA A 1 216 ? -10.383 -10.322 11.590 1.00 91.75 216 ALA A O 1
ATOM 1673 N N . HIS A 1 217 ? -10.562 -8.859 9.906 1.00 95.50 217 HIS A N 1
ATOM 1674 C CA . HIS A 1 217 ? -9.954 -7.746 10.635 1.00 95.50 217 HIS A CA 1
ATOM 1675 C C . HIS A 1 217 ? -10.787 -7.342 11.861 1.00 95.50 217 HIS A C 1
ATOM 1677 O O . HIS A 1 217 ? -11.992 -7.108 11.726 1.00 95.50 217 HIS A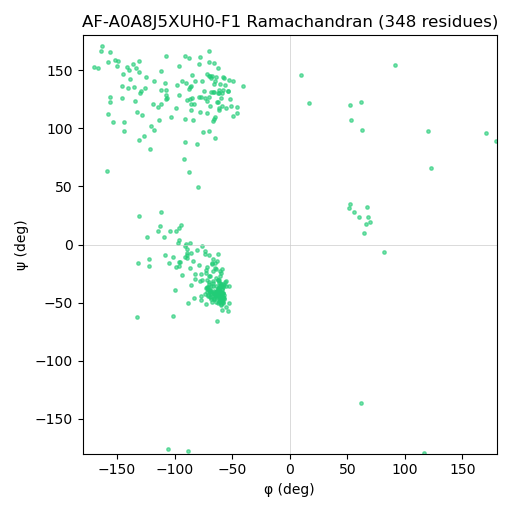 O 1
ATOM 1683 N N . GLU A 1 218 ? -10.130 -7.232 13.014 1.00 98.06 218 GLU A N 1
ATOM 1684 C CA . GLU A 1 218 ? -10.633 -6.610 14.239 1.00 98.06 218 GLU A CA 1
ATOM 1685 C C . GLU A 1 218 ? -9.849 -5.326 14.528 1.00 98.06 218 GLU A C 1
ATOM 1687 O O . GLU A 1 218 ? -8.621 -5.338 14.442 1.00 98.06 218 GLU A O 1
ATOM 1692 N N . ILE A 1 219 ? -10.530 -4.228 14.851 1.00 98.38 219 ILE A N 1
ATOM 1693 C CA . ILE A 1 219 ? -9.903 -2.963 15.253 1.00 98.38 219 ILE A CA 1
ATOM 1694 C C . ILE A 1 219 ? -9.088 -3.203 16.531 1.00 98.38 219 ILE A C 1
ATOM 1696 O O . ILE A 1 219 ? -9.579 -3.820 17.475 1.00 98.38 219 ILE A O 1
ATOM 1700 N N . ILE A 1 220 ? -7.847 -2.709 16.554 1.00 98.19 220 ILE A N 1
ATOM 1701 C CA . ILE A 1 220 ? -6.909 -2.803 17.688 1.00 98.19 220 ILE A CA 1
ATOM 1702 C C . ILE A 1 220 ? -6.415 -1.442 18.185 1.00 98.19 220 ILE A C 1
ATOM 1704 O O . ILE A 1 220 ? -5.890 -1.349 19.293 1.00 98.19 220 ILE A O 1
ATOM 1708 N N . GLU A 1 221 ? -6.648 -0.374 17.423 1.00 98.31 221 GLU A N 1
ATOM 1709 C CA . GLU A 1 221 ? -6.515 1.006 17.886 1.00 98.31 221 GLU A CA 1
ATOM 1710 C C . GLU A 1 221 ? -7.646 1.859 17.313 1.00 98.31 221 GLU A C 1
ATOM 1712 O O . GLU A 1 221 ? -7.955 1.786 16.123 1.00 98.31 221 GLU A O 1
ATOM 1717 N N . PHE A 1 222 ? -8.252 2.685 18.167 1.00 98.12 222 PHE A N 1
ATOM 1718 C CA . PHE A 1 222 ? -9.339 3.590 17.805 1.00 98.12 222 PHE A CA 1
ATOM 1719 C C . PHE A 1 222 ? -8.932 5.039 18.114 1.00 98.12 222 PHE A C 1
ATOM 1721 O O . PHE A 1 222 ? -9.269 5.556 19.186 1.00 98.12 222 PHE A O 1
ATOM 1728 N N . PRO A 1 223 ? -8.178 5.706 17.222 1.00 96.12 223 PRO A N 1
ATOM 1729 C CA . PRO A 1 223 ? -7.879 7.121 17.346 1.00 96.12 223 PRO A CA 1
ATOM 1730 C C . PRO A 1 223 ? -8.945 7.965 16.633 1.00 96.12 223 PRO A C 1
ATOM 1732 O O . PRO A 1 223 ? -9.385 7.653 15.525 1.00 96.12 223 PRO A O 1
ATOM 1735 N N . ALA A 1 224 ? -9.336 9.069 17.256 1.00 97.56 224 ALA A N 1
ATOM 1736 C CA . ALA A 1 224 ? -10.191 10.081 16.666 1.00 97.56 224 ALA A CA 1
ATOM 1737 C C . ALA A 1 224 ? -9.805 11.476 17.175 1.00 97.56 224 ALA A C 1
ATOM 1739 O O . ALA A 1 224 ? -9.594 11.680 18.366 1.00 97.56 224 ALA A O 1
ATOM 1740 N N . VAL A 1 225 ? -9.744 12.451 16.274 1.00 97.44 225 VAL A N 1
ATOM 1741 C CA . VAL A 1 225 ? -9.436 13.851 16.581 1.00 97.44 225 VAL A CA 1
ATOM 1742 C C . VAL A 1 225 ? -10.628 14.707 16.182 1.00 97.44 225 VAL A C 1
ATOM 1744 O O . VAL A 1 225 ? -11.029 14.719 15.015 1.00 97.44 225 VAL A O 1
ATOM 1747 N N . LEU A 1 226 ? -11.197 15.434 17.141 1.00 97.75 226 LEU A N 1
ATOM 1748 C CA . LEU A 1 226 ? -12.280 16.378 16.896 1.00 97.75 226 LEU A CA 1
ATOM 1749 C C . LEU A 1 226 ? -11.693 17.754 16.573 1.00 97.75 226 LEU A C 1
ATOM 1751 O O . LEU A 1 226 ? -10.937 18.321 17.360 1.00 97.75 226 LEU A O 1
ATOM 1755 N N . LEU A 1 227 ? -12.062 18.308 15.423 1.00 95.06 227 LEU A N 1
ATOM 1756 C CA . LEU A 1 227 ? -11.625 19.615 14.946 1.00 95.06 227 LEU A CA 1
ATOM 1757 C C . LEU A 1 227 ? -12.819 20.557 14.802 1.00 95.06 227 LEU A C 1
ATOM 1759 O O . LEU A 1 227 ? -13.872 20.174 14.291 1.00 95.06 227 LEU A O 1
ATOM 1763 N N . GLU A 1 228 ? -12.629 21.815 15.173 1.00 94.50 228 GLU A N 1
ATOM 1764 C CA . GLU A 1 228 ? -13.537 22.907 14.829 1.00 94.50 228 GLU A CA 1
ATOM 1765 C C . GLU A 1 228 ? -13.274 23.338 13.377 1.00 94.50 228 GLU A C 1
ATOM 1767 O O . GLU A 1 228 ? -12.126 23.565 12.993 1.00 94.50 228 GLU A O 1
ATOM 1772 N N . ARG A 1 229 ? -14.319 23.384 12.541 1.00 89.31 229 ARG A N 1
ATOM 1773 C CA . ARG A 1 229 ? -14.169 23.414 11.075 1.00 89.31 229 ARG A CA 1
ATOM 1774 C C . ARG A 1 229 ? -13.622 24.725 10.505 1.00 89.31 229 ARG A C 1
ATOM 1776 O O . ARG A 1 229 ? -12.927 24.678 9.495 1.00 89.31 229 ARG A O 1
ATOM 1783 N N . GLU A 1 230 ? -13.984 25.878 11.054 1.00 85.06 230 GLU A N 1
ATOM 1784 C CA . GLU A 1 230 ? -13.622 27.183 10.487 1.00 85.06 230 GLU A CA 1
ATOM 1785 C C . GLU A 1 230 ? -12.159 27.520 10.793 1.00 85.06 230 GLU A C 1
ATOM 1787 O O . GLU A 1 230 ? -11.409 27.917 9.902 1.00 85.06 230 GLU A O 1
ATOM 1792 N N . GLY A 1 231 ? -11.732 27.287 12.035 1.00 83.25 231 GLY A N 1
ATOM 1793 C CA . GLY A 1 231 ? -10.358 27.516 12.481 1.00 83.25 231 GLY A CA 1
ATOM 1794 C C . GLY A 1 231 ? -9.409 26.326 12.317 1.00 83.25 231 GLY A C 1
ATOM 1795 O O . GLY A 1 231 ? -8.212 26.488 12.553 1.00 83.25 231 GLY A O 1
ATOM 1796 N N . MET A 1 232 ? -9.918 25.137 11.968 1.00 88.25 232 MET A N 1
ATOM 1797 C CA . MET A 1 232 ? -9.169 23.868 11.940 1.00 88.25 232 MET A CA 1
ATOM 1798 C C . MET A 1 232 ? -8.425 23.577 13.254 1.00 88.25 232 MET A C 1
ATOM 1800 O O . MET A 1 232 ? -7.351 22.975 13.263 1.00 88.25 232 MET A O 1
ATOM 1804 N N . ARG A 1 233 ? -8.982 24.033 14.381 1.00 90.75 233 ARG A N 1
ATOM 1805 C CA . ARG A 1 233 ? -8.378 23.864 15.706 1.00 90.75 233 ARG A CA 1
ATOM 1806 C C . ARG A 1 233 ? -8.798 22.532 16.301 1.00 90.75 233 ARG A C 1
ATOM 1808 O O . ARG A 1 233 ? -9.985 22.212 16.295 1.00 90.75 233 ARG A O 1
ATOM 1815 N N . THR A 1 234 ? -7.843 21.809 16.875 1.00 95.62 234 THR A N 1
ATOM 1816 C CA . THR A 1 234 ? -8.138 20.628 17.689 1.00 95.62 234 THR A CA 1
ATOM 1817 C C . THR A 1 234 ? -8.959 21.025 18.908 1.00 95.62 234 THR A C 1
ATOM 1819 O O . THR A 1 234 ? -8.552 21.892 19.682 1.00 95.62 234 THR A O 1
ATOM 1822 N N . VAL A 1 235 ? -10.133 20.411 19.033 1.00 96.38 235 VAL A N 1
ATOM 1823 C CA . VAL A 1 235 ? -11.042 20.544 20.173 1.00 96.38 235 VAL A CA 1
ATOM 1824 C C . VAL A 1 235 ? -10.685 19.510 21.227 1.00 96.38 235 VAL A C 1
ATOM 1826 O O . VAL A 1 235 ? -10.521 19.875 22.387 1.00 96.38 235 VAL A O 1
ATOM 1829 N N . ASP A 1 236 ? -10.559 18.246 20.818 1.00 96.44 236 ASP A N 1
ATOM 1830 C CA . ASP A 1 236 ? -10.224 17.137 21.709 1.00 96.44 236 ASP A CA 1
ATOM 1831 C C . ASP A 1 236 ? -9.756 15.902 20.920 1.00 96.44 236 ASP A C 1
ATOM 1833 O O . ASP A 1 236 ? -9.939 15.820 19.700 1.00 96.44 236 ASP A O 1
ATOM 1837 N N . GLU A 1 237 ? -9.174 14.932 21.622 1.00 96.88 237 GLU A N 1
ATOM 1838 C CA . GLU A 1 237 ? -8.689 13.668 21.068 1.00 96.88 237 GLU A CA 1
ATOM 1839 C C . GLU A 1 237 ? -9.220 12.475 21.870 1.00 96.88 237 GLU A C 1
ATOM 1841 O O . GLU A 1 237 ? -9.108 12.411 23.092 1.00 96.88 237 GLU A O 1
ATOM 1846 N N . PHE A 1 238 ? -9.745 11.482 21.160 1.00 97.44 238 PHE A N 1
ATOM 1847 C CA . PHE A 1 238 ? -10.078 10.173 21.698 1.00 97.44 238 PHE A CA 1
ATOM 1848 C C . PHE A 1 238 ? -9.069 9.162 21.172 1.00 97.44 238 PHE A C 1
ATOM 1850 O O . PHE A 1 238 ? -8.891 9.023 19.965 1.00 97.44 238 PHE A O 1
ATOM 1857 N N . ARG A 1 239 ? -8.408 8.427 22.060 1.00 97.00 239 ARG A N 1
ATOM 1858 C CA . ARG A 1 239 ? -7.496 7.360 21.654 1.00 97.00 239 ARG A CA 1
ATOM 1859 C C . ARG A 1 239 ? -7.548 6.232 22.658 1.00 97.00 239 ARG A C 1
ATOM 1861 O O . ARG A 1 239 ? -7.332 6.443 23.848 1.00 97.00 239 ARG A O 1
ATOM 1868 N N . THR A 1 240 ? -7.798 5.028 22.169 1.00 97.50 240 THR A N 1
ATOM 1869 C CA . THR A 1 240 ? -7.747 3.816 22.982 1.00 97.50 240 THR A CA 1
ATOM 1870 C C . THR A 1 240 ? -7.232 2.655 22.153 1.00 97.50 240 THR A C 1
ATOM 1872 O O . THR A 1 240 ? -7.509 2.560 20.956 1.00 97.50 240 THR A O 1
ATOM 1875 N N . MET A 1 241 ? -6.507 1.755 22.809 1.00 98.56 241 MET A N 1
ATOM 1876 C CA . MET A 1 241 ? -6.289 0.418 22.267 1.00 98.56 241 MET A CA 1
ATOM 1877 C C . MET A 1 241 ? -7.606 -0.356 22.334 1.00 98.56 241 MET A C 1
ATOM 1879 O O . MET A 1 241 ? -8.483 -0.024 23.143 1.00 98.56 241 MET A O 1
ATOM 1883 N N . VAL A 1 242 ? -7.737 -1.376 21.493 1.00 98.62 242 VAL A N 1
ATOM 1884 C CA . VAL A 1 242 ? -8.913 -2.247 21.441 1.00 98.62 242 VAL A CA 1
ATOM 1885 C C . VAL A 1 242 ? -8.460 -3.700 21.487 1.00 98.62 242 VAL A C 1
ATOM 1887 O O . VAL A 1 242 ? -7.556 -4.109 20.759 1.00 98.62 242 VAL A O 1
ATOM 1890 N N . ARG A 1 243 ? -9.072 -4.492 22.368 1.00 98.56 243 ARG A N 1
ATOM 1891 C CA . ARG A 1 243 ? -8.760 -5.914 22.492 1.00 98.56 243 ARG A CA 1
ATOM 1892 C C . ARG A 1 243 ? -9.533 -6.732 21.450 1.00 98.56 243 ARG A C 1
ATOM 1894 O O . ARG A 1 243 ? -10.769 -6.724 21.502 1.00 98.56 243 ARG A O 1
ATOM 1901 N N . PRO A 1 244 ? -8.855 -7.484 20.562 1.00 98.00 244 PRO A N 1
ATOM 1902 C CA . PRO A 1 244 ? -9.520 -8.412 19.653 1.00 98.00 244 PRO A CA 1
ATOM 1903 C C . PRO A 1 244 ? -10.112 -9.603 20.423 1.00 98.00 244 PRO A C 1
ATOM 1905 O O . PRO A 1 244 ? -9.553 -10.065 21.420 1.00 98.00 244 PRO A O 1
ATOM 1908 N N . THR A 1 245 ? -11.262 -10.103 19.973 1.00 97.25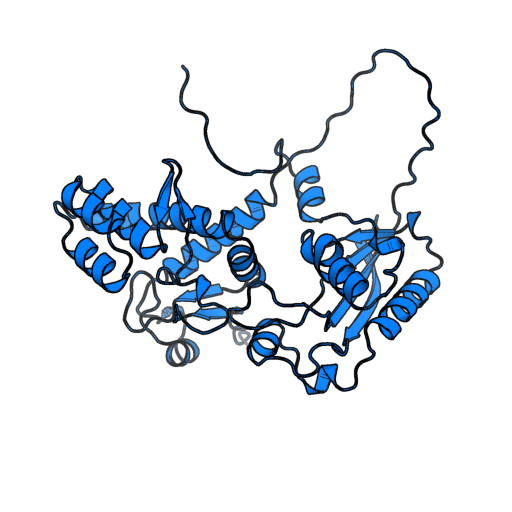 245 THR A N 1
ATOM 1909 C CA . THR A 1 245 ? -12.039 -11.171 20.620 1.00 97.25 245 THR A CA 1
ATOM 1910 C C . THR A 1 245 ? -12.283 -12.387 19.724 1.00 97.25 245 THR A C 1
ATOM 1912 O O . THR A 1 245 ? -12.569 -13.459 20.255 1.00 97.25 245 THR A O 1
ATOM 1915 N N . GLU A 1 246 ? -12.133 -12.274 18.398 1.00 94.69 246 GLU A N 1
ATOM 1916 C CA . GLU A 1 246 ? -12.186 -13.413 17.467 1.00 94.69 246 GLU A CA 1
ATOM 1917 C C . GLU A 1 246 ? -10.819 -14.122 17.409 1.00 94.69 246 GLU A C 1
ATOM 1919 O O . GLU A 1 246 ? -10.745 -15.348 17.534 1.00 94.69 246 GLU A O 1
ATOM 1924 N N . VAL A 1 247 ? -9.726 -13.355 17.290 1.00 93.50 247 VAL A N 1
ATOM 1925 C CA . VAL A 1 247 ? -8.338 -13.845 17.346 1.00 93.50 247 VAL A CA 1
ATOM 1926 C C . VAL A 1 247 ? -7.524 -12.984 18.315 1.00 93.50 247 VAL A C 1
ATOM 1928 O O . VAL A 1 247 ? -6.895 -1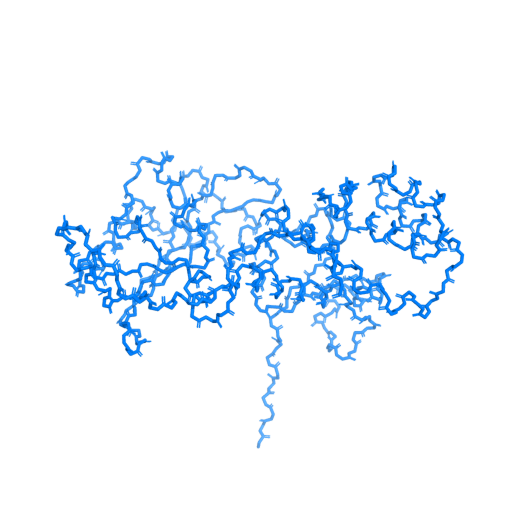2.002 17.932 1.00 93.50 247 VAL A O 1
ATOM 1931 N N . ALA A 1 248 ? -7.499 -13.389 19.588 1.00 93.31 248 ALA A N 1
ATOM 1932 C CA . ALA A 1 248 ? -6.863 -12.619 20.664 1.00 93.31 248 ALA A CA 1
ATOM 1933 C C . ALA A 1 248 ? -5.350 -12.386 20.470 1.00 93.31 248 ALA A C 1
ATOM 1935 O O . ALA A 1 248 ? -4.821 -11.358 20.887 1.00 93.31 248 ALA A O 1
ATOM 1936 N N . ALA A 1 249 ? -4.646 -13.338 19.850 1.00 95.69 249 ALA A N 1
ATOM 1937 C CA . ALA A 1 249 ? -3.206 -13.246 19.633 1.00 95.69 249 ALA A CA 1
ATOM 1938 C C . ALA A 1 249 ? -2.887 -12.480 18.340 1.00 95.69 249 ALA A C 1
ATOM 1940 O O . ALA A 1 249 ? -3.166 -12.964 17.238 1.00 95.69 249 ALA A O 1
ATOM 1941 N N . LEU A 1 250 ? -2.235 -11.325 18.474 1.00 95.12 250 LEU A N 1
ATOM 1942 C CA . LEU A 1 250 ? -1.689 -10.563 17.362 1.00 95.12 250 LEU A CA 1
ATOM 1943 C C . LEU A 1 250 ? -0.634 -11.392 16.635 1.00 95.12 250 LEU A C 1
ATOM 1945 O O . LEU A 1 250 ? 0.292 -11.962 17.219 1.00 95.12 250 LEU A O 1
ATOM 1949 N N . ARG A 1 251 ? -0.768 -11.447 15.313 1.00 92.75 251 ARG A N 1
ATOM 1950 C CA . ARG A 1 251 ? 0.239 -12.064 14.456 1.00 92.75 251 ARG A CA 1
ATOM 1951 C C . ARG A 1 251 ? 1.482 -11.173 14.412 1.00 92.75 251 ARG A C 1
ATOM 1953 O O . ARG A 1 251 ? 1.331 -9.951 14.393 1.00 92.75 251 ARG A O 1
ATOM 1960 N N . PRO A 1 252 ? 2.700 -11.739 14.309 1.00 87.69 252 PRO A N 1
ATOM 1961 C CA . PRO A 1 252 ? 3.927 -10.942 14.224 1.00 87.69 252 PRO A CA 1
ATOM 1962 C C . PRO A 1 252 ? 3.885 -9.879 13.118 1.00 87.69 252 PRO A C 1
ATOM 1964 O O . PRO A 1 252 ? 4.370 -8.766 13.308 1.00 87.69 252 PRO A O 1
ATOM 1967 N N . PHE A 1 253 ? 3.244 -10.206 11.991 1.00 81.94 253 PHE A N 1
ATOM 1968 C CA . PHE A 1 253 ? 2.997 -9.280 10.887 1.00 81.94 253 PHE A CA 1
ATOM 1969 C C . PHE A 1 253 ? 2.223 -8.033 11.329 1.00 81.94 253 PHE A C 1
ATOM 1971 O O . PHE A 1 253 ? 2.610 -6.917 10.989 1.00 81.94 253 PHE A O 1
ATOM 1978 N N . CYS A 1 254 ? 1.159 -8.221 12.112 1.00 86.12 254 CYS A N 1
ATOM 1979 C CA . CYS A 1 254 ? 0.335 -7.135 12.621 1.00 86.12 254 CYS A CA 1
ATOM 1980 C C . CYS A 1 254 ? 1.169 -6.171 13.464 1.00 86.12 254 CYS A C 1
ATOM 1982 O O . CYS A 1 254 ? 1.207 -4.980 13.174 1.00 86.12 254 CYS A O 1
ATOM 1984 N N . THR A 1 255 ? 1.913 -6.693 14.442 1.00 86.25 255 THR A N 1
ATOM 1985 C CA . THR A 1 255 ? 2.790 -5.877 15.293 1.00 86.25 255 THR A CA 1
ATOM 1986 C C . THR A 1 255 ? 3.882 -5.180 14.485 1.00 86.25 255 THR A C 1
ATOM 1988 O O . THR A 1 255 ? 4.207 -4.030 14.758 1.00 86.25 255 THR A O 1
ATOM 1991 N N . GLN A 1 256 ? 4.439 -5.829 13.460 1.00 80.56 256 GLN A N 1
ATOM 1992 C CA . GLN A 1 256 ? 5.442 -5.204 12.597 1.00 80.56 256 GLN A CA 1
ATOM 1993 C C . GLN A 1 256 ? 4.870 -4.043 11.768 1.00 80.56 256 GLN A C 1
ATOM 1995 O O . GLN A 1 256 ? 5.579 -3.066 11.520 1.00 80.56 256 GLN A O 1
ATOM 2000 N N . LEU A 1 257 ? 3.619 -4.158 11.317 1.00 76.94 257 LEU A N 1
ATOM 2001 C CA . LEU A 1 257 ? 2.962 -3.152 10.488 1.00 76.94 257 LEU A CA 1
ATOM 2002 C C . LEU A 1 257 ? 2.495 -1.945 11.312 1.00 76.94 257 LEU A C 1
ATOM 2004 O O . LEU A 1 257 ? 2.786 -0.810 10.934 1.00 76.94 257 LEU A O 1
ATOM 2008 N N . THR A 1 258 ? 1.818 -2.193 12.436 1.00 83.81 258 THR A N 1
ATOM 2009 C CA . THR A 1 258 ? 1.153 -1.158 13.251 1.00 83.81 258 THR A CA 1
ATOM 2010 C C . THR A 1 258 ? 2.017 -0.656 14.408 1.00 83.81 258 THR A C 1
ATOM 2012 O O . THR A 1 258 ? 1.749 0.388 14.988 1.00 83.81 258 THR A O 1
ATOM 2015 N N . SER A 1 259 ? 3.094 -1.373 14.747 1.00 90.69 259 SER A N 1
ATOM 2016 C CA . SER A 1 259 ? 3.888 -1.176 15.973 1.00 90.69 259 SER A CA 1
ATOM 2017 C C . SER A 1 259 ? 3.130 -1.453 17.284 1.00 90.69 259 SER A C 1
ATOM 2019 O O . SER A 1 259 ? 3.676 -1.172 18.350 1.00 90.69 259 SER A O 1
ATOM 2021 N N . ILE A 1 260 ? 1.920 -2.030 17.227 1.00 91.38 260 ILE A N 1
ATOM 2022 C CA . ILE A 1 260 ? 1.107 -2.379 18.405 1.00 91.38 260 ILE A CA 1
ATOM 2023 C C . ILE A 1 260 ? 1.500 -3.767 18.925 1.00 91.38 260 ILE A C 1
ATOM 2025 O O . ILE A 1 260 ? 1.482 -4.755 18.182 1.00 91.38 260 ILE A O 1
ATOM 2029 N N . THR A 1 261 ? 1.856 -3.851 20.207 1.00 96.00 261 THR A N 1
ATOM 2030 C CA . THR A 1 261 ? 2.259 -5.101 20.867 1.00 96.00 261 THR A CA 1
ATOM 2031 C C . THR A 1 261 ? 1.076 -5.828 21.501 1.00 96.00 261 THR A C 1
ATOM 2033 O O . THR A 1 261 ? 0.020 -5.246 21.752 1.00 96.00 261 THR A O 1
ATOM 2036 N N . GLN A 1 262 ? 1.262 -7.119 21.789 1.00 97.81 262 GLN A N 1
ATOM 2037 C CA . GLN A 1 262 ? 0.244 -7.936 22.451 1.00 97.81 262 GLN A CA 1
ATOM 2038 C C . GLN A 1 262 ? -0.137 -7.358 23.821 1.00 97.81 262 GLN A C 1
ATOM 2040 O O . GLN A 1 262 ? -1.314 -7.257 24.154 1.00 97.81 262 GLN A O 1
ATOM 2045 N N . GLU A 1 263 ? 0.851 -6.890 24.586 1.00 97.19 263 GLU A N 1
ATOM 2046 C CA . GLU A 1 263 ? 0.633 -6.336 25.923 1.00 97.19 263 GLU A CA 1
ATOM 2047 C C . GLU A 1 263 ? -0.255 -5.084 25.897 1.00 97.19 263 GLU A C 1
ATOM 2049 O O . GLU A 1 263 ? -0.996 -4.835 26.848 1.00 97.19 263 GLU A O 1
ATOM 2054 N N . GLN A 1 264 ? -0.203 -4.299 24.813 1.00 96.25 264 GLN A N 1
ATOM 2055 C CA . GLN A 1 264 ? -1.031 -3.102 24.657 1.00 96.25 264 GLN A CA 1
ATOM 2056 C C . GLN A 1 264 ? -2.510 -3.439 24.449 1.00 96.25 264 GLN A C 1
ATOM 2058 O O . GLN A 1 264 ? -3.365 -2.677 24.901 1.00 96.25 264 GLN A O 1
ATOM 2063 N N . VAL A 1 265 ? -2.817 -4.563 23.794 1.00 97.62 265 VAL A N 1
ATOM 2064 C CA . VAL A 1 265 ? -4.202 -4.976 23.513 1.00 97.62 265 VAL A CA 1
ATOM 2065 C C . VAL A 1 265 ? -4.775 -5.908 24.582 1.00 97.62 265 VAL A C 1
ATOM 2067 O O . VAL A 1 265 ? -5.981 -5.897 24.800 1.00 97.62 265 VAL A O 1
ATOM 2070 N N . ASP A 1 266 ? -3.950 -6.668 25.306 1.00 97.00 266 ASP A N 1
ATOM 2071 C CA . ASP A 1 266 ? -4.418 -7.630 26.321 1.00 97.00 266 ASP A CA 1
ATOM 2072 C C . ASP A 1 266 ? -5.247 -6.970 27.435 1.00 97.00 266 ASP A C 1
ATOM 2074 O O . ASP A 1 266 ? -6.283 -7.495 27.865 1.00 97.00 266 ASP A O 1
ATOM 2078 N N . GLY A 1 267 ? -4.791 -5.801 27.894 1.00 93.12 267 GLY A N 1
ATOM 2079 C CA . GLY A 1 267 ? -5.448 -5.004 28.932 1.00 93.12 267 GLY A CA 1
ATOM 2080 C C . GLY A 1 267 ? -6.462 -3.987 28.405 1.00 93.12 267 GLY A C 1
ATOM 2081 O O . GLY A 1 267 ? -7.030 -3.241 29.202 1.00 93.12 267 GLY A O 1
ATOM 2082 N N . ALA A 1 268 ? -6.663 -3.917 27.090 1.00 98.19 268 ALA A N 1
ATOM 2083 C CA . ALA A 1 268 ? -7.517 -2.920 26.465 1.00 98.19 268 ALA A CA 1
ATOM 2084 C C . ALA A 1 268 ? -9.013 -3.275 26.578 1.00 98.19 268 ALA A C 1
ATOM 2086 O O . ALA A 1 268 ? -9.368 -4.456 26.694 1.00 98.19 268 ALA A O 1
ATOM 2087 N N . PRO A 1 269 ? -9.909 -2.272 26.517 1.00 98.50 269 PRO A N 1
ATOM 2088 C CA . PRO A 1 269 ? -11.335 -2.520 26.349 1.00 98.50 269 PRO A CA 1
ATOM 2089 C C . PRO A 1 269 ? -11.616 -3.216 25.012 1.00 98.50 269 PRO A C 1
ATOM 2091 O O . PRO A 1 269 ? -10.896 -3.057 24.026 1.00 98.50 269 PRO A O 1
ATOM 2094 N N . THR A 1 270 ? -12.685 -3.994 24.976 1.00 98.62 270 THR A N 1
ATOM 2095 C CA . THR A 1 270 ? -13.206 -4.627 23.759 1.00 98.62 270 THR A CA 1
ATOM 2096 C C . THR A 1 270 ? -13.989 -3.628 22.908 1.00 98.62 270 THR A C 1
ATOM 2098 O O . THR A 1 270 ? -14.394 -2.568 23.389 1.00 98.62 270 THR A O 1
ATOM 2101 N N . LEU A 1 271 ? -14.204 -3.928 21.622 1.00 98.56 271 LEU A N 1
ATOM 2102 C CA . LEU A 1 271 ? -14.878 -2.985 20.720 1.00 98.56 271 LEU A CA 1
ATOM 2103 C C . LEU A 1 271 ? -16.292 -2.611 21.211 1.00 98.56 271 LEU A C 1
ATOM 2105 O O . LEU A 1 271 ? -16.689 -1.455 21.087 1.00 98.56 271 LEU A O 1
ATOM 2109 N N . ASP A 1 272 ? -17.031 -3.537 21.826 1.00 98.31 272 ASP A N 1
ATOM 2110 C CA . ASP A 1 272 ? -18.353 -3.280 22.414 1.00 98.31 272 ASP A CA 1
ATOM 2111 C C . ASP A 1 272 ? -18.326 -2.341 23.628 1.00 98.31 272 ASP A C 1
ATOM 2113 O O . ASP A 1 272 ? -19.320 -1.671 23.899 1.00 98.31 272 ASP A O 1
ATOM 2117 N N . GLU A 1 273 ? -17.188 -2.217 24.311 1.00 98.38 273 GLU A N 1
ATOM 2118 C CA . GLU A 1 273 ? -16.968 -1.224 25.370 1.00 98.38 273 GLU A CA 1
ATOM 2119 C C . GLU A 1 273 ? -16.493 0.123 24.796 1.00 98.38 273 GLU A C 1
ATOM 2121 O O . GLU A 1 273 ? -16.857 1.193 25.299 1.00 98.38 273 GLU A O 1
ATOM 2126 N N . VAL A 1 274 ? -15.699 0.081 23.720 1.00 98.62 274 VAL A N 1
ATOM 2127 C CA . VAL A 1 274 ? -15.122 1.267 23.070 1.00 98.62 274 VAL A CA 1
ATOM 2128 C C . VAL A 1 274 ? -16.178 2.079 22.333 1.00 98.62 274 VAL A C 1
ATOM 2130 O O . VAL A 1 274 ? -16.197 3.297 22.501 1.00 98.62 274 VAL A O 1
ATOM 2133 N N . LEU A 1 275 ? -17.082 1.454 21.569 1.00 98.25 275 LEU A N 1
ATOM 2134 C CA . LEU A 1 275 ? -18.081 2.190 20.778 1.00 98.25 275 LEU A CA 1
ATOM 2135 C C . LEU A 1 275 ? -18.993 3.082 21.653 1.00 98.25 275 LEU A C 1
ATOM 2137 O O . LEU A 1 275 ? -19.083 4.276 21.358 1.00 98.25 275 LEU A O 1
ATOM 2141 N N . PRO A 1 276 ? -19.573 2.605 22.777 1.00 96.75 276 PRO A N 1
ATOM 2142 C CA . PRO A 1 276 ? -20.343 3.463 23.681 1.00 96.75 276 PRO A CA 1
ATOM 2143 C C . PRO A 1 276 ? -19.480 4.477 24.442 1.00 96.75 276 PRO A C 1
ATOM 2145 O O . PRO A 1 276 ? -19.972 5.516 24.882 1.00 96.75 276 PRO A O 1
ATOM 2148 N N . SER A 1 277 ? -18.195 4.182 24.675 1.00 97.50 277 SER A N 1
ATOM 2149 C CA . SER A 1 277 ? -17.271 5.152 25.277 1.00 97.50 277 SER A CA 1
ATOM 2150 C C . SER A 1 277 ? -16.963 6.303 24.322 1.00 97.50 277 SER A C 1
ATOM 2152 O O . SER A 1 277 ? -16.927 7.455 24.749 1.00 97.50 277 SER A O 1
ATOM 2154 N N . PHE A 1 278 ? -16.775 5.992 23.042 1.00 97.62 278 PHE A N 1
ATOM 2155 C CA . PHE A 1 278 ? -16.571 6.962 21.978 1.00 97.62 278 PHE A CA 1
ATOM 2156 C C . PHE A 1 278 ? -17.816 7.841 21.773 1.00 97.62 278 PHE A C 1
ATOM 2158 O O . PHE A 1 278 ? -17.692 9.061 21.682 1.00 97.62 278 PHE A O 1
ATOM 2165 N N . GLU A 1 279 ? -19.021 7.257 21.777 1.00 94.75 279 GLU A N 1
ATOM 2166 C CA . GLU A 1 279 ? -20.271 8.030 21.704 1.00 94.75 279 GLU A CA 1
ATOM 2167 C C . GLU A 1 279 ? -20.408 9.007 22.871 1.00 94.75 279 GLU A C 1
ATOM 2169 O O . GLU A 1 279 ? -20.626 10.194 22.645 1.00 94.75 279 GLU A O 1
ATOM 2174 N N . ARG A 1 280 ? -20.188 8.543 24.109 1.00 94.94 280 ARG A N 1
ATOM 2175 C CA . ARG A 1 280 ? -20.234 9.409 25.300 1.00 94.94 280 ARG A CA 1
ATOM 2176 C C . ARG A 1 280 ? -19.191 10.520 25.265 1.00 94.94 280 ARG A C 1
ATOM 2178 O O . ARG A 1 280 ? -19.477 11.627 25.714 1.00 94.94 280 ARG A O 1
ATOM 2185 N N . TRP A 1 281 ? -17.991 10.232 24.760 1.00 96.50 281 TRP A N 1
ATOM 2186 C CA . TRP A 1 281 ? -16.960 11.249 24.562 1.00 96.50 281 TRP A CA 1
ATOM 2187 C C . TRP A 1 281 ? -17.449 12.330 23.589 1.00 96.50 281 TRP A C 1
ATOM 2189 O O . TRP A 1 281 ? -17.423 13.511 23.929 1.00 96.50 281 TRP A O 1
ATOM 2199 N N . LEU A 1 282 ? -18.004 11.936 22.438 1.00 94.25 282 LEU A N 1
ATOM 2200 C CA . LEU A 1 282 ? -18.498 12.886 21.443 1.00 94.25 282 LEU A CA 1
ATOM 2201 C C . LEU A 1 282 ? -19.705 13.700 21.948 1.00 94.25 282 LEU A C 1
ATOM 2203 O O . LEU A 1 282 ? -19.761 14.916 21.753 1.00 94.25 282 LEU A O 1
ATOM 2207 N N . GLU A 1 283 ? -20.648 13.050 22.634 1.00 91.19 283 GLU A N 1
ATOM 2208 C CA . GLU A 1 283 ? -21.814 13.688 23.262 1.00 91.19 283 GLU A CA 1
ATOM 2209 C C . GLU A 1 283 ? -21.416 14.691 24.353 1.00 91.19 283 GLU A C 1
ATOM 2211 O O . GLU A 1 283 ? -22.095 15.704 24.538 1.00 91.19 283 GLU A O 1
ATOM 2216 N N . GLY A 1 284 ? -20.289 14.459 25.036 1.00 94.75 284 GLY A N 1
ATOM 2217 C CA . GLY A 1 284 ? -19.731 15.359 26.048 1.00 94.75 284 GLY A CA 1
ATOM 2218 C C . GLY A 1 284 ? -19.410 16.764 25.528 1.00 94.75 284 GLY A C 1
ATOM 2219 O O . GLY A 1 284 ? -19.386 17.715 26.308 1.00 94.75 284 GLY A O 1
ATOM 2220 N N . HIS A 1 285 ? -19.243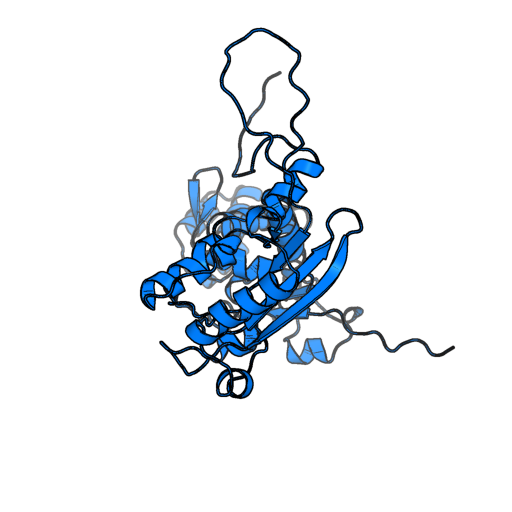 16.925 24.212 1.00 94.56 285 HIS A N 1
ATOM 2221 C CA . HIS A 1 285 ? -19.046 18.226 23.568 1.00 94.56 285 HIS A CA 1
ATOM 2222 C C . HIS A 1 285 ? -20.360 18.942 23.206 1.00 94.56 285 HIS A C 1
ATOM 2224 O O . HIS A 1 285 ? -20.326 20.033 22.637 1.00 94.56 285 HIS A O 1
ATOM 2230 N N . GLY A 1 286 ? -21.522 18.353 23.518 1.00 90.12 286 GLY A N 1
ATOM 2231 C CA . GLY A 1 286 ? -22.835 18.930 23.213 1.00 90.12 286 GLY A CA 1
ATOM 2232 C C . GLY A 1 286 ? -23.156 18.978 21.715 1.00 90.12 286 GLY A C 1
ATOM 2233 O O . GLY A 1 286 ? -23.955 19.811 21.287 1.00 90.12 286 GLY A O 1
ATOM 2234 N N . LEU A 1 287 ? -22.517 18.117 20.917 1.00 87.94 287 LEU A N 1
ATOM 2235 C CA . LEU A 1 287 ? -22.683 18.037 19.466 1.00 87.94 287 LEU A CA 1
ATOM 2236 C C . LEU A 1 287 ? -23.662 16.921 19.101 1.00 87.94 287 LEU A C 1
ATOM 2238 O O . LEU A 1 287 ? -23.568 15.812 19.625 1.00 87.94 287 LEU A O 1
ATOM 2242 N N . CYS A 1 288 ? -24.568 17.175 18.155 1.00 86.56 288 CYS A N 1
ATOM 2243 C CA . CYS A 1 288 ? -25.336 16.097 17.535 1.00 86.56 288 CYS A CA 1
ATOM 2244 C C . CYS A 1 288 ? -24.594 15.494 16.332 1.00 86.56 288 CYS A C 1
ATOM 2246 O O . CYS A 1 288 ? -23.727 16.127 15.721 1.00 86.56 288 CYS A O 1
ATOM 2248 N N . ALA A 1 289 ? -24.977 14.274 15.939 1.00 85.38 289 ALA A N 1
ATOM 2249 C CA . ALA A 1 289 ? -24.384 13.571 14.800 1.00 85.38 289 ALA A CA 1
ATOM 2250 C C . ALA A 1 289 ? -24.442 14.393 13.499 1.00 85.38 289 ALA A C 1
ATOM 2252 O O . ALA A 1 289 ? -23.549 14.290 12.661 1.00 85.38 289 ALA A O 1
ATOM 2253 N N . GLU A 1 290 ? -25.471 15.230 13.328 1.00 87.81 290 GLU A N 1
ATOM 2254 C CA . GLU A 1 290 ? -25.650 16.087 12.159 1.00 87.81 290 GLU A CA 1
ATOM 2255 C C . GLU A 1 290 ? -24.625 17.236 12.083 1.00 87.81 290 GLU A C 1
ATOM 2257 O O . GLU A 1 290 ? -24.282 17.654 10.974 1.00 87.81 290 GLU A O 1
ATOM 2262 N N . GLN A 1 291 ? -24.087 17.693 13.219 1.00 91.25 291 GLN A N 1
ATOM 2263 C CA . GLN A 1 291 ? -23.080 18.763 13.304 1.00 91.25 291 GLN A CA 1
ATOM 2264 C C . GLN A 1 291 ? -21.644 18.275 13.086 1.00 91.25 291 GLN A C 1
ATOM 2266 O O . GLN A 1 291 ? -20.750 19.091 12.849 1.00 91.25 291 GLN A O 1
ATOM 2271 N N . VAL A 1 292 ? -21.429 16.960 13.145 1.00 95.06 292 VAL A N 1
ATOM 2272 C CA . VAL A 1 292 ? -20.116 16.329 13.009 1.00 95.06 292 VAL A CA 1
ATOM 2273 C C . VAL A 1 292 ? -20.023 15.619 11.663 1.00 95.06 292 VAL A C 1
ATOM 2275 O O . VAL A 1 292 ? -20.929 14.887 11.252 1.00 95.06 292 VAL A O 1
ATOM 2278 N N . LEU A 1 293 ? -18.912 15.836 10.965 1.00 96.00 293 LEU A N 1
ATOM 2279 C CA . LEU A 1 293 ? -18.557 15.103 9.757 1.00 96.00 293 LEU A CA 1
ATOM 2280 C C . LEU A 1 293 ? -17.311 14.261 10.033 1.00 96.00 293 LEU A C 1
ATOM 2282 O O . LEU A 1 293 ? -16.223 14.829 10.133 1.00 96.00 293 LEU A O 1
ATOM 2286 N N . PRO A 1 294 ? -17.440 12.929 10.144 1.00 96.88 294 PRO A N 1
ATOM 2287 C CA . PRO A 1 294 ? -16.284 12.047 10.154 1.00 96.88 294 PRO A CA 1
ATOM 2288 C C . PRO A 1 294 ? -15.445 12.208 8.893 1.00 96.88 294 PRO A C 1
ATOM 2290 O O . PRO A 1 294 ? -15.982 12.435 7.808 1.00 96.88 294 PRO A O 1
ATOM 2293 N N . VAL A 1 295 ? -14.134 12.092 9.040 1.00 92.69 295 VAL A N 1
ATOM 2294 C CA . VAL A 1 295 ? -13.144 12.274 7.988 1.00 92.69 295 VAL A CA 1
ATOM 2295 C C . VAL A 1 295 ? -12.132 11.138 8.065 1.00 92.69 295 VAL A C 1
ATOM 2297 O O . VAL A 1 295 ? -11.492 10.948 9.094 1.00 92.69 295 VAL A O 1
ATOM 2300 N N . THR A 1 296 ? -11.965 10.400 6.972 1.00 86.44 296 THR A N 1
ATOM 2301 C CA . THR A 1 296 ? -11.056 9.242 6.896 1.00 86.44 296 THR A CA 1
ATOM 2302 C C . THR A 1 296 ? -10.162 9.314 5.666 1.00 86.44 296 THR A C 1
ATOM 2304 O O . THR A 1 296 ? -10.498 9.958 4.662 1.00 86.44 296 THR A O 1
ATOM 2307 N N . CYS A 1 297 ? -9.024 8.616 5.706 1.00 77.06 297 CYS A N 1
ATOM 2308 C CA . CYS A 1 297 ? -8.107 8.497 4.572 1.00 77.06 297 CYS A CA 1
ATOM 2309 C C . CYS A 1 297 ? -8.484 7.321 3.653 1.00 77.06 297 CYS A C 1
ATOM 2311 O O . CYS A 1 297 ? -7.703 6.402 3.394 1.00 77.06 297 CYS A O 1
ATOM 2313 N N . GLY A 1 298 ? -9.672 7.387 3.055 1.00 76.06 298 GLY A N 1
ATOM 2314 C CA . GLY A 1 298 ? -10.246 6.308 2.249 1.00 76.06 298 GLY A CA 1
ATOM 2315 C C . GLY A 1 298 ? -11.528 5.755 2.858 1.00 76.06 298 GLY A C 1
ATOM 2316 O O . GLY A 1 298 ? -11.970 6.195 3.911 1.00 76.06 298 GLY A O 1
ATOM 2317 N N . ASP A 1 299 ? -12.115 4.766 2.190 1.00 84.19 299 ASP A N 1
ATOM 2318 C CA . ASP A 1 299 ? -13.373 4.150 2.631 1.00 84.19 299 ASP A CA 1
ATOM 2319 C C . ASP A 1 299 ? -13.150 2.868 3.438 1.00 84.19 299 ASP A C 1
ATOM 2321 O O . ASP A 1 299 ? -14.104 2.170 3.770 1.00 84.19 299 ASP A O 1
ATOM 2325 N N . TRP A 1 300 ? -11.899 2.503 3.722 1.00 88.81 300 TRP A N 1
ATOM 2326 C CA . TRP A 1 300 ? -11.611 1.234 4.377 1.00 88.81 300 TRP A CA 1
ATOM 2327 C C . TRP A 1 300 ? -12.105 1.227 5.828 1.00 88.81 300 TRP A C 1
ATOM 2329 O O . TRP A 1 300 ? -12.832 0.308 6.186 1.00 88.81 300 TRP A O 1
ATOM 2339 N N . ASP A 1 301 ? -11.835 2.261 6.625 1.00 91.44 301 ASP A N 1
ATOM 2340 C CA . ASP A 1 301 ? -12.207 2.325 8.048 1.00 91.44 301 ASP A CA 1
ATOM 2341 C C . ASP A 1 301 ? -13.719 2.197 8.269 1.00 91.44 301 ASP A C 1
ATOM 2343 O O . ASP A 1 301 ? -14.195 1.281 8.944 1.00 91.44 301 ASP A O 1
ATOM 2347 N N . LEU A 1 302 ? -14.484 3.090 7.633 1.00 92.62 302 LEU A N 1
ATOM 2348 C CA . LEU A 1 302 ? -15.928 3.233 7.846 1.00 92.62 302 LEU A CA 1
ATOM 2349 C C . LEU A 1 302 ? -16.788 2.542 6.787 1.00 92.62 302 LEU A C 1
ATOM 2351 O O . LEU A 1 302 ? -17.952 2.255 7.044 1.00 92.62 302 LEU A O 1
ATOM 2355 N N . GLY A 1 303 ? -16.232 2.231 5.616 1.00 87.50 303 GLY A N 1
ATOM 2356 C CA . GLY A 1 303 ? -16.923 1.481 4.566 1.00 87.50 303 GLY A CA 1
ATOM 2357 C C . GLY A 1 303 ? -16.615 -0.017 4.574 1.00 87.50 303 GLY A C 1
ATOM 2358 O O . GLY A 1 303 ? -17.333 -0.783 3.933 1.00 87.50 303 GLY A O 1
ATOM 2359 N N . THR A 1 304 ? -15.566 -0.465 5.278 1.00 88.56 304 THR A N 1
ATOM 2360 C CA . THR A 1 304 ? -15.158 -1.881 5.300 1.00 88.56 304 THR A CA 1
ATOM 2361 C C . THR A 1 304 ? -14.890 -2.423 6.701 1.00 88.56 304 THR A C 1
ATOM 2363 O O . THR A 1 304 ? -15.571 -3.365 7.094 1.00 88.56 304 THR A O 1
ATOM 2366 N N . CYS A 1 305 ? -13.907 -1.892 7.430 1.00 93.06 305 CYS A N 1
ATOM 2367 C CA . CYS A 1 305 ? -13.392 -2.459 8.675 1.00 93.06 305 CYS A CA 1
ATOM 2368 C C . CYS A 1 305 ? -14.470 -2.485 9.767 1.00 93.06 305 CYS A C 1
ATOM 2370 O O . CYS A 1 305 ? -14.976 -3.562 10.099 1.00 93.06 305 CYS A O 1
ATOM 2372 N N . LEU A 1 306 ? -14.912 -1.307 10.222 1.00 96.62 306 LEU A N 1
ATOM 2373 C CA . LEU A 1 306 ? -15.896 -1.182 11.296 1.00 96.62 306 LEU A CA 1
ATOM 2374 C C . LEU A 1 306 ? -17.238 -1.861 10.960 1.00 96.62 306 LEU A C 1
ATOM 2376 O O . LEU A 1 306 ? -17.710 -2.643 11.788 1.00 96.62 306 LEU A O 1
ATOM 2380 N N . PRO A 1 307 ? -17.856 -1.666 9.771 1.00 93.88 307 PRO A N 1
ATOM 2381 C CA . PRO A 1 307 ? -19.124 -2.326 9.458 1.00 93.88 307 PRO A CA 1
ATOM 2382 C C . PRO A 1 307 ? -19.021 -3.849 9.427 1.00 93.88 307 PRO A C 1
ATOM 2384 O O . PRO A 1 307 ? -19.918 -4.533 9.919 1.00 93.88 307 PRO A O 1
ATOM 2387 N N . LYS A 1 308 ? -17.939 -4.404 8.858 1.00 93.88 308 LYS A N 1
ATOM 2388 C CA . LYS A 1 308 ? -17.772 -5.860 8.785 1.00 93.88 308 LYS A CA 1
ATOM 2389 C C . LYS A 1 308 ? -17.523 -6.459 10.157 1.00 93.88 308 LYS A C 1
ATOM 2391 O O . LYS A 1 308 ? -18.021 -7.549 10.413 1.00 93.88 308 LYS A O 1
ATOM 2396 N N . GLU A 1 309 ? -16.734 -5.809 11.004 1.00 97.88 309 GLU A N 1
ATOM 2397 C CA . GLU A 1 309 ? -16.513 -6.281 12.370 1.00 97.88 309 GLU A CA 1
ATOM 2398 C C . GLU A 1 309 ? -17.799 -6.203 13.197 1.00 97.88 309 GLU A C 1
ATOM 2400 O O . GLU A 1 309 ? -18.201 -7.206 13.785 1.00 97.88 309 GLU A O 1
ATOM 2405 N N . CYS A 1 310 ? -18.515 -5.074 13.148 1.00 97.44 310 CYS A N 1
ATOM 2406 C CA . CYS A 1 310 ? -19.807 -4.924 13.819 1.00 97.44 310 CYS A CA 1
ATOM 2407 C C . CYS A 1 310 ? -20.812 -5.990 13.368 1.00 97.44 310 CYS A C 1
ATOM 2409 O O . CYS A 1 310 ? -21.474 -6.602 14.202 1.00 97.44 310 CYS A O 1
ATOM 2411 N N . ALA A 1 311 ? -20.888 -6.271 12.063 1.00 96.12 311 ALA A N 1
ATOM 2412 C CA . ALA A 1 311 ? -21.778 -7.295 11.526 1.00 96.12 311 ALA A CA 1
ATOM 2413 C C . ALA A 1 311 ? -21.443 -8.706 12.037 1.00 96.12 311 ALA A C 1
ATOM 2415 O O . ALA A 1 311 ? -22.357 -9.471 12.334 1.00 96.12 311 ALA A O 1
ATOM 2416 N N . ARG A 1 312 ? -20.154 -9.057 12.157 1.00 97.62 312 ARG A N 1
ATOM 2417 C CA . ARG A 1 312 ? -19.735 -10.367 12.690 1.00 97.62 312 ARG A CA 1
ATOM 2418 C C . ARG A 1 312 ? -19.991 -10.490 14.191 1.00 97.62 312 ARG A C 1
ATOM 2420 O O . ARG A 1 312 ? -20.431 -11.545 14.638 1.00 97.62 312 ARG A O 1
ATOM 2427 N N . LYS A 1 313 ? -19.765 -9.411 14.945 1.00 97.25 313 LYS A N 1
ATOM 2428 C CA . LYS A 1 313 ? -19.892 -9.375 16.411 1.00 97.25 313 LYS A CA 1
ATOM 2429 C C . LYS A 1 313 ? -21.293 -9.011 16.918 1.00 97.25 313 LYS A C 1
ATOM 2431 O O . LYS A 1 313 ? -21.524 -9.026 18.121 1.00 97.25 313 LYS A O 1
ATOM 2436 N N . GLY A 1 314 ? -22.231 -8.683 16.027 1.00 97.25 314 GLY A N 1
ATOM 2437 C CA . GLY A 1 314 ? -23.579 -8.247 16.402 1.00 97.25 314 GLY A CA 1
ATOM 2438 C C . GLY A 1 314 ? -23.606 -6.892 17.119 1.00 97.25 314 GLY A C 1
ATOM 2439 O O . GLY A 1 314 ? -24.450 -6.678 17.985 1.00 97.25 314 GLY A O 1
ATOM 2440 N N . LEU A 1 315 ? -22.676 -5.993 16.781 1.00 97.06 315 LEU A N 1
ATOM 2441 C CA . LEU A 1 315 ? -22.544 -4.670 17.395 1.00 97.06 315 LEU A CA 1
ATOM 2442 C C . LEU A 1 315 ? -23.240 -3.591 16.566 1.00 97.06 315 LEU A C 1
ATOM 2444 O O . LEU A 1 315 ? -23.347 -3.687 15.342 1.00 97.06 315 LEU A O 1
ATOM 2448 N N . SER A 1 316 ? -23.655 -2.525 17.243 1.00 94.81 316 SER A N 1
ATOM 2449 C CA . SER A 1 316 ? -24.175 -1.316 16.606 1.00 94.81 316 SER A CA 1
ATOM 2450 C C . SER A 1 316 ? -23.076 -0.265 16.543 1.00 94.81 316 SER A C 1
ATOM 2452 O O . SER A 1 316 ? -22.590 0.187 17.578 1.00 94.81 316 SER A O 1
ATOM 2454 N N . ALA A 1 317 ? -22.688 0.131 15.331 1.00 93.81 317 ALA A N 1
ATOM 2455 C CA . ALA A 1 317 ? -21.758 1.236 15.144 1.00 93.81 317 ALA A CA 1
ATOM 2456 C C . ALA A 1 317 ? -22.428 2.581 15.500 1.00 93.81 317 ALA A C 1
ATOM 2458 O O . ALA A 1 317 ? -23.613 2.764 15.194 1.00 93.81 317 ALA A O 1
ATOM 2459 N N . PRO A 1 318 ? -21.676 3.542 16.065 1.00 93.75 318 PRO A N 1
ATOM 2460 C CA . PRO A 1 318 ? -22.174 4.876 16.351 1.00 93.75 318 PRO A CA 1
ATOM 2461 C C . PRO A 1 318 ? -22.797 5.546 15.134 1.00 93.75 318 PRO A C 1
ATOM 2463 O O . PRO A 1 318 ? -22.190 5.592 14.060 1.00 93.75 318 PRO A O 1
ATOM 2466 N N . ARG A 1 319 ? -23.994 6.126 15.293 1.00 90.94 319 ARG A N 1
ATOM 2467 C CA . ARG A 1 319 ? -24.758 6.695 14.161 1.00 90.94 319 ARG A CA 1
ATOM 2468 C C . ARG A 1 319 ? -23.966 7.757 13.394 1.00 90.94 319 ARG A C 1
ATOM 2470 O O . ARG A 1 319 ? -24.095 7.849 12.173 1.00 90.94 319 ARG A O 1
ATOM 2477 N N . VAL A 1 320 ? -23.137 8.534 14.094 1.00 93.81 320 VAL A N 1
ATOM 2478 C CA . VAL A 1 320 ? -22.272 9.559 13.489 1.00 93.81 320 VAL A CA 1
ATOM 2479 C C . VAL A 1 320 ? -21.317 8.969 12.447 1.00 93.81 320 VAL A C 1
ATOM 2481 O O . VAL A 1 320 ? -21.094 9.605 11.424 1.00 93.81 320 VAL A O 1
ATOM 2484 N N . LEU A 1 321 ? -20.837 7.738 12.651 1.00 95.25 321 LEU A N 1
ATOM 2485 C CA . LEU A 1 321 ? -19.884 7.042 11.780 1.00 95.25 321 LEU A CA 1
ATOM 2486 C C . LEU A 1 321 ? -20.539 6.399 10.545 1.00 95.25 321 LEU A C 1
ATOM 2488 O O . LEU A 1 321 ? -19.840 5.906 9.665 1.00 95.25 321 LEU A O 1
ATOM 2492 N N . GLY A 1 322 ? -21.872 6.439 10.438 1.00 90.69 322 GLY A N 1
ATOM 2493 C CA . GLY A 1 322 ? -22.616 5.942 9.272 1.00 90.69 322 GLY A CA 1
ATOM 2494 C C . GLY A 1 322 ? -22.519 6.836 8.030 1.00 90.69 322 GLY A C 1
ATOM 2495 O O . GLY A 1 322 ? -23.033 6.483 6.970 1.00 90.69 322 GLY A O 1
ATOM 2496 N N . ARG A 1 323 ? -21.879 8.003 8.151 1.00 90.12 323 ARG A N 1
ATOM 2497 C CA . ARG A 1 323 ? -21.560 8.916 7.050 1.00 90.12 323 ARG A CA 1
ATOM 2498 C C . ARG A 1 323 ? -20.157 9.462 7.261 1.00 90.12 323 ARG A C 1
ATOM 2500 O O . ARG A 1 323 ? -19.786 9.771 8.388 1.00 90.12 323 ARG A O 1
ATOM 2507 N N . TRP A 1 324 ? -19.396 9.639 6.193 1.00 94.19 324 TRP A N 1
ATOM 2508 C CA . TRP A 1 324 ? -18.072 10.238 6.294 1.00 94.19 324 TRP A CA 1
ATOM 2509 C C . TRP A 1 324 ? -17.711 11.007 5.037 1.00 94.19 324 TRP A C 1
ATOM 2511 O O . TRP A 1 324 ? -18.235 10.787 3.945 1.00 94.19 324 TRP A O 1
ATOM 2521 N N . CYS A 1 325 ? -16.783 11.928 5.221 1.00 85.75 325 CYS A N 1
ATOM 2522 C CA . CYS A 1 325 ? -16.004 12.515 4.167 1.00 85.75 325 CYS A CA 1
ATOM 2523 C C . CYS A 1 325 ? -14.740 11.684 4.011 1.00 85.75 325 CYS A C 1
ATOM 2525 O O . CYS A 1 325 ? -13.824 11.733 4.830 1.00 85.75 325 CYS A O 1
ATOM 2527 N N . ASN A 1 326 ? -14.664 10.934 2.925 1.00 78.88 326 ASN A N 1
ATOM 2528 C CA . ASN A 1 326 ? -13.376 10.448 2.483 1.00 78.88 326 ASN A CA 1
ATOM 2529 C C . ASN A 1 326 ? -12.553 11.679 2.079 1.00 78.88 326 ASN A C 1
ATOM 2531 O O . ASN A 1 326 ? -12.864 12.338 1.081 1.00 78.88 326 ASN A O 1
ATOM 2535 N N . ILE A 1 327 ? -11.524 12.022 2.860 1.00 74.56 327 ILE A N 1
ATOM 2536 C CA . ILE A 1 327 ? -10.753 13.251 2.639 1.00 74.56 327 ILE A CA 1
ATOM 2537 C C . ILE A 1 327 ? -10.093 13.254 1.260 1.00 74.56 327 ILE A C 1
ATOM 2539 O O . ILE A 1 327 ? -9.860 14.318 0.700 1.00 74.56 327 ILE A O 1
ATOM 2543 N N . LYS A 1 328 ? -9.882 12.076 0.657 1.00 54.62 328 LYS A N 1
ATOM 2544 C CA . LYS A 1 328 ? -9.401 11.941 -0.722 1.00 54.62 328 LYS A CA 1
ATOM 2545 C C . LYS A 1 328 ? -10.391 12.554 -1.721 1.00 54.62 328 LYS A C 1
ATOM 2547 O O . LYS A 1 328 ? -9.968 13.222 -2.665 1.00 54.62 328 LYS A O 1
ATOM 2552 N N . HIS A 1 329 ? -11.700 12.414 -1.482 1.00 53.94 329 HIS A N 1
ATOM 2553 C CA . HIS A 1 329 ? -12.759 13.035 -2.287 1.00 53.94 329 HIS A CA 1
ATOM 2554 C C . HIS A 1 329 ? -12.877 14.546 -2.036 1.00 53.94 329 HIS A C 1
ATOM 2556 O O . HIS A 1 329 ? -13.000 15.307 -2.992 1.00 53.94 329 HIS A O 1
ATOM 2562 N N . ALA A 1 330 ? -12.805 15.010 -0.783 1.00 48.50 330 ALA A N 1
ATOM 2563 C CA . ALA A 1 330 ? -12.873 16.449 -0.486 1.00 48.50 330 ALA A CA 1
ATOM 2564 C C . ALA A 1 330 ? -11.628 17.215 -0.954 1.00 48.50 330 ALA A C 1
ATOM 2566 O O . ALA A 1 330 ? -11.748 18.306 -1.511 1.00 48.50 330 ALA A O 1
ATOM 2567 N N . PHE A 1 331 ? -10.443 16.622 -0.792 1.00 42.25 331 PHE A N 1
ATOM 2568 C CA . PHE A 1 331 ? -9.194 17.137 -1.345 1.00 42.25 331 PHE A CA 1
ATOM 2569 C C . PHE A 1 331 ? -9.271 17.228 -2.871 1.00 42.25 331 PHE A C 1
ATOM 2571 O O . PHE A 1 331 ? -8.937 18.262 -3.442 1.00 42.25 331 PHE A O 1
ATOM 2578 N N . SER A 1 332 ? -9.802 16.187 -3.523 1.00 40.72 332 SER A N 1
ATOM 2579 C CA . SER A 1 332 ? -10.073 16.189 -4.962 1.00 40.72 332 SER A CA 1
ATOM 2580 C C . SER A 1 332 ? -10.961 17.375 -5.362 1.00 40.72 332 SER A C 1
ATOM 2582 O O . SER A 1 332 ? -10.537 18.181 -6.195 1.00 40.72 332 SER A O 1
ATOM 2584 N N . ALA A 1 333 ? -12.124 17.529 -4.711 1.00 39.53 333 ALA A N 1
ATOM 2585 C CA . ALA A 1 333 ? -13.119 18.573 -4.985 1.00 39.53 333 ALA A CA 1
ATOM 2586 C C . ALA A 1 333 ? -12.578 20.002 -4.826 1.00 39.53 333 ALA A C 1
ATOM 2588 O O . ALA A 1 333 ? -12.919 20.871 -5.624 1.00 39.53 333 ALA A O 1
ATOM 2589 N N . GLY A 1 334 ? -11.720 20.254 -3.833 1.00 33.44 334 GLY A N 1
ATOM 2590 C CA . GLY A 1 334 ? -11.084 21.561 -3.640 1.00 33.44 334 GLY A CA 1
ATOM 2591 C C . GLY A 1 334 ? -9.994 21.889 -4.667 1.00 33.44 334 GLY A C 1
ATOM 2592 O O . GLY A 1 334 ? -9.695 23.063 -4.869 1.00 33.44 334 GLY A O 1
ATOM 2593 N N . MET A 1 335 ? -9.406 20.876 -5.316 1.00 40.09 335 MET A N 1
ATOM 2594 C CA . MET A 1 335 ? -8.137 21.031 -6.034 1.00 40.09 335 MET A CA 1
ATOM 2595 C C . MET A 1 335 ? -8.224 21.210 -7.528 1.00 40.09 335 MET A C 1
ATOM 2597 O O . MET A 1 335 ? -7.409 21.959 -8.060 1.00 40.09 335 MET A O 1
ATOM 2601 N N . GLY A 1 336 ? -9.116 20.510 -8.230 1.00 33.38 336 GLY A N 1
ATOM 2602 C CA . GLY A 1 336 ? -9.302 20.912 -9.613 1.00 33.38 336 GLY A CA 1
ATOM 2603 C C . GLY A 1 336 ? -9.124 19.990 -10.854 1.00 33.38 336 GLY A C 1
ATOM 2604 O O . GLY A 1 336 ? -8.355 20.314 -11.743 1.00 33.38 336 GLY A O 1
ATOM 2605 N N . VAL A 1 337 ? -9.920 18.959 -11.099 1.00 40.47 337 VAL A N 1
ATOM 2606 C CA . VAL A 1 337 ? -9.873 17.894 -12.089 1.00 40.47 337 VAL A CA 1
ATOM 2607 C C . VAL A 1 337 ? -11.335 17.320 -12.259 1.00 40.47 337 VAL A C 1
ATOM 2609 O O . VAL A 1 337 ? -12.120 17.541 -11.366 1.00 40.47 337 VAL A O 1
ATOM 2612 N N . PRO A 1 338 ? -11.843 16.652 -13.321 1.00 34.69 338 PRO A N 1
ATOM 2613 C CA . PRO A 1 338 ? -13.308 16.377 -13.456 1.00 34.69 338 PRO A CA 1
ATOM 2614 C C . PRO A 1 338 ? -13.931 14.937 -13.421 1.00 34.69 338 PRO A C 1
ATOM 2616 O O . PRO A 1 338 ? -15.098 14.852 -13.742 1.00 34.69 338 PRO A O 1
ATOM 2619 N N . LYS A 1 339 ? -13.320 13.791 -13.063 1.00 37.97 339 LYS A N 1
ATOM 2620 C CA . LYS A 1 339 ? -13.973 12.639 -12.355 1.00 37.97 339 LYS A CA 1
ATOM 2621 C C . LYS A 1 339 ? -12.966 11.588 -11.863 1.00 37.97 339 LYS A C 1
ATOM 2623 O O . LYS A 1 339 ? -11.872 11.520 -12.415 1.00 37.97 339 LYS A O 1
ATOM 2628 N N . ALA A 1 340 ? -13.315 10.866 -10.787 1.00 37.66 340 ALA A N 1
ATOM 2629 C CA . ALA A 1 340 ? -12.452 9.911 -10.077 1.00 37.66 340 ALA A CA 1
ATOM 2630 C C . ALA A 1 340 ? -11.705 8.994 -11.061 1.00 37.66 340 ALA A C 1
ATOM 2632 O O . ALA A 1 340 ? -12.332 8.292 -11.856 1.00 37.66 340 ALA A O 1
ATOM 2633 N N . PHE A 1 341 ? -10.373 9.047 -11.055 1.00 31.58 341 PHE A N 1
ATOM 2634 C CA . PHE A 1 341 ? -9.573 8.447 -12.119 1.00 31.58 341 PHE A CA 1
ATOM 2635 C C . PHE A 1 341 ? -9.342 6.948 -11.895 1.00 31.58 341 PHE A C 1
ATOM 2637 O O . PHE A 1 341 ? -8.510 6.538 -11.088 1.00 31.58 341 PHE A O 1
ATOM 2644 N N . GLY A 1 342 ? -10.037 6.141 -12.699 1.00 26.66 342 GLY A N 1
ATOM 2645 C CA . GLY A 1 342 ? -9.669 4.777 -13.073 1.00 26.66 342 GLY A CA 1
ATOM 2646 C C . GLY A 1 342 ? -9.503 4.663 -14.597 1.00 26.66 342 GLY A C 1
ATOM 2647 O O . GLY A 1 342 ? -10.493 4.598 -15.310 1.00 26.66 342 GLY A O 1
ATOM 2648 N N . MET A 1 343 ? -8.238 4.658 -15.041 1.00 30.45 343 MET A N 1
ATOM 2649 C CA . MET A 1 343 ? -7.624 4.163 -16.298 1.00 30.45 343 MET A CA 1
ATOM 2650 C C . MET A 1 343 ? -8.115 4.558 -17.725 1.00 30.45 343 MET A C 1
ATOM 2652 O O . MET A 1 343 ? -9.176 4.157 -18.178 1.00 30.45 343 MET A O 1
ATOM 2656 N N . VAL A 1 344 ? -7.160 5.172 -18.456 1.00 34.66 344 VAL A N 1
ATOM 2657 C CA . VAL A 1 344 ? -6.679 4.957 -19.854 1.00 34.66 344 VAL A CA 1
ATOM 2658 C C . VAL A 1 344 ? -7.623 5.148 -21.062 1.00 34.66 344 VAL A C 1
ATOM 2660 O O . VAL A 1 344 ? -8.561 4.391 -21.271 1.00 34.66 344 VAL A O 1
ATOM 2663 N N . GLY A 1 345 ? -7.203 6.048 -21.972 1.00 27.45 345 GLY A N 1
ATOM 2664 C CA . GLY A 1 345 ? -7.405 5.915 -23.425 1.00 27.45 345 GLY A CA 1
ATOM 2665 C C . GLY A 1 345 ? -8.212 7.021 -24.116 1.00 27.45 345 GLY A C 1
ATOM 2666 O O . GLY A 1 345 ? -9.430 6.935 -24.202 1.00 27.45 345 GLY A O 1
ATOM 2667 N N . ALA A 1 346 ? -7.530 7.998 -24.722 1.00 23.55 346 ALA A N 1
ATOM 2668 C CA . ALA A 1 346 ? -8.040 8.702 -25.901 1.00 23.55 346 ALA A CA 1
ATOM 2669 C C . ALA A 1 346 ? -6.868 9.023 -26.836 1.00 23.55 346 ALA A C 1
ATOM 2671 O O . ALA A 1 346 ? -6.102 9.965 -26.641 1.00 23.55 346 ALA A O 1
ATOM 2672 N N . SER A 1 347 ? -6.716 8.151 -27.822 1.00 27.09 347 SER A N 1
ATOM 2673 C CA . SER A 1 347 ? -5.934 8.337 -29.031 1.00 27.09 347 SER A CA 1
ATOM 2674 C C . SER A 1 347 ? -6.387 9.578 -29.809 1.00 27.09 347 SER A C 1
ATOM 2676 O O . SER A 1 347 ? -7.572 9.884 -29.891 1.00 27.09 347 SER A O 1
ATOM 2678 N N . THR A 1 348 ? -5.393 10.255 -30.388 1.00 39.75 348 THR A N 1
ATOM 2679 C CA . THR A 1 348 ? -5.403 11.030 -31.643 1.00 39.75 348 THR A CA 1
ATOM 2680 C C . THR A 1 348 ? -6.759 11.429 -32.230 1.00 39.75 348 THR A C 1
ATOM 2682 O O . THR A 1 348 ? -7.499 10.571 -32.710 1.00 39.75 348 THR A O 1
ATOM 2685 N N . SER A 1 349 ? -6.980 12.734 -32.397 1.00 26.88 349 SER A N 1
ATOM 2686 C CA . SER A 1 349 ? -7.640 13.292 -33.585 1.00 26.88 349 SER A CA 1
ATOM 2687 C C . SER A 1 349 ? -7.278 14.769 -33.754 1.00 26.88 349 SER A C 1
ATOM 2689 O O . SER A 1 349 ? -7.712 15.594 -32.958 1.00 26.88 349 SER A O 1
ATOM 2691 N N . SER A 1 350 ? -6.519 15.006 -34.832 1.00 32.50 350 SER A N 1
ATOM 2692 C CA . SER A 1 350 ? -6.363 16.234 -35.634 1.00 32.50 350 SER A CA 1
ATOM 2693 C C . SER A 1 350 ? -5.639 17.446 -35.055 1.00 32.50 350 SER A C 1
ATOM 2695 O O . SER A 1 350 ? -6.143 18.076 -34.105 1.00 32.50 350 SER A O 1
#

Secondary structure (DSSP, 8-state):
-PPP--PPPPEEEE--SSSSTTGGGSTTS---EE-TT--EESSHHHHHHHHHHHHTT-HHHHHHHHT---HHHHHHHHHS-TT--HHHHHHHHHHHHHHHHHHHHHH-HHHHHHHHHTTTPEEEE--TT-SSSS-SS-HHHHHHS-GGG-SS--HHHHHHHHHHHHHHHHTT---PPP-PPP-----------PPPSEEEEE--EE---TT-TT----EEEEEEEEEETTTTEEEEEEEEE-B-SSS-S--HHHHHHH---HHHHHTSPBHHHHHHHHHHHHHTTT--GGGEEEEESSSHIIIIIHHHHHHHHTPPPPGGGGS-EEHHHHHHHHH--SS-----------

Solvent-accessible surface area (backbone atoms only — not comparable to full-atom values): 19829 Å² total; per-residue (Å²): 135,81,79,75,80,75,77,74,75,59,68,45,70,33,75,40,44,86,56,70,93,50,11,73,76,35,46,69,14,83,47,67,35,52,52,98,84,67,50,69,32,55,19,49,46,38,48,48,33,26,53,50,14,55,75,39,68,22,60,72,57,22,55,54,26,67,74,42,80,52,58,71,59,28,53,54,52,47,73,64,42,50,76,75,51,68,69,62,44,69,70,47,48,60,64,51,48,34,54,48,50,42,37,38,37,72,72,29,67,68,56,29,46,53,58,54,72,50,64,91,41,48,49,37,31,24,28,59,88,33,44,56,46,10,26,37,29,39,57,69,59,46,76,75,44,60,79,94,69,47,83,19,67,22,46,49,14,54,38,51,52,50,36,40,51,48,52,53,42,36,59,37,41,20,27,62,88,73,83,82,79,89,82,83,90,81,94,69,93,72,76,80,77,71,74,51,56,28,35,33,40,40,65,67,42,52,53,45,58,84,88,50,91,79,60,85,46,36,60,36,31,51,43,36,38,34,26,37,56,90,80,66,40,80,74,50,76,48,73,44,50,18,22,46,81,91,63,67,73,72,38,72,54,25,29,70,74,73,70,54,53,61,76,61,24,73,79,29,50,37,62,85,58,42,47,60,50,51,49,52,56,53,48,71,73,76,53,54,55,73,37,42,38,28,31,27,94,44,56,52,52,63,72,41,44,55,54,54,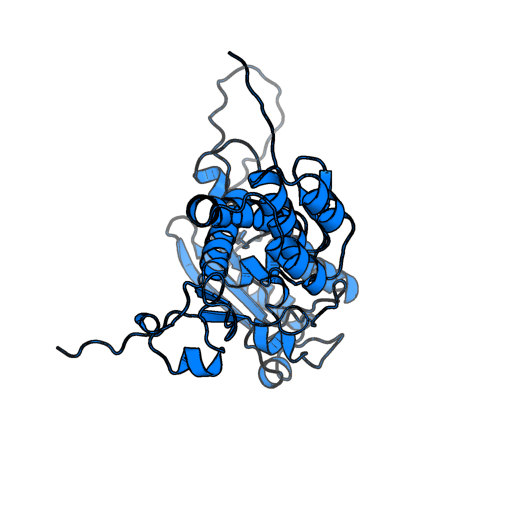37,24,64,75,71,74,50,81,74,56,73,45,60,76,47,69,43,35,45,38,58,54,52,6,30,77,68,63,36,92,61,79,57,78,82,90,88,82,78,88,83,136

InterPro domains:
  IPR012337 Ribonuclease H-like superfamily [SSF53098] (197-336)
  IPR012816 NADAR [PF08719] (13-168)
  IPR012816 NADAR [TIGR02464] (12-167)
  IPR012816 NADAR [cd15457] (14-164)
  IPR013520 Ribonuclease H-like domain [PF00929] (200-335)
  IPR013520 Ribonuclease H-like domain [SM00479] (198-347)
  IPR036397 Ribonuclease H superfamily [G3DSA:3.30.420.10] (191-348)
  IPR037238 YbiA-like superfamily [G3DSA:1.10.357.40] (3-171)
  IPR037238 YbiA-like superfamily [SSF143990] (9-169)
  IPR047201 ERI-1-like, DEDDh 3'-5' exonuclease domain [cd06133] (199-346)
  IPR051274 3'-5' Exoribonuclease [PTHR23044] (185-338)

Sequence (350 aa):
MGRDAGAREPTVFFFSHTHGPFACLSNWYPCAFVDEASRAFANSEQAMMHGKAVLFGDAATAEKILRETDPRKVKRLGRCVANFDEDLWRERARPLVMQILTHKFAQNAHEQHVLLSTGNKLLVEASPYDAIWGIGLDAESARQTPTDRWPGSNWLGEVLCAVRTQLRAATGGVQPLGRPAAGSSAEGAEREAVAPSHLLVLDFEATCDEGERRWAHEIIEFPAVLLEREGMRTVDEFRTMVRPTEVAALRPFCTQLTSITQEQVDGAPTLDEVLPSFERWLEGHGLCAEQVLPVTCGDWDLGTCLPKECARKGLSAPRVLGRWCNIKHAFSAGMGVPKAFGMVGASTSS